Protein AF-A0A4U7F003-F1 (afdb_monomer_lite)

Structure (mmCIF, N/CA/C/O backbone):
data_AF-A0A4U7F003-F1
#
_entry.id   AF-A0A4U7F003-F1
#
loop_
_atom_site.group_PDB
_atom_site.id
_atom_site.type_symbol
_atom_site.label_atom_id
_atom_site.label_alt_id
_atom_site.label_comp_id
_atom_site.label_asym_id
_atom_site.label_entity_id
_atom_site.label_seq_id
_atom_site.pdbx_PDB_ins_code
_atom_site.Cartn_x
_atom_site.Cartn_y
_atom_site.Cartn_z
_atom_site.occupancy
_atom_site.B_iso_or_equiv
_atom_site.auth_seq_id
_atom_site.auth_comp_id
_atom_site.auth_asym_id
_atom_site.auth_atom_id
_atom_site.pdbx_PDB_model_num
ATOM 1 N N . LEU A 1 1 ? 6.117 -8.990 -16.547 1.00 94.31 1 LEU A N 1
ATOM 2 C CA . LEU A 1 1 ? 6.460 -9.681 -15.280 1.00 94.31 1 LEU A CA 1
ATOM 3 C C . LEU A 1 1 ? 7.971 -9.951 -15.209 1.00 94.31 1 LEU A C 1
ATOM 5 O O . LEU A 1 1 ? 8.397 -11.082 -15.369 1.00 94.31 1 LEU A O 1
ATOM 9 N N . LEU A 1 2 ? 8.805 -8.915 -15.044 1.00 97.38 2 LEU A N 1
ATOM 10 C CA . LEU A 1 2 ? 10.274 -9.047 -15.171 1.00 97.38 2 LEU A CA 1
ATOM 11 C C . LEU A 1 2 ? 11.025 -9.040 -13.831 1.00 97.38 2 LEU A C 1
ATOM 13 O O . LEU A 1 2 ? 12.212 -9.357 -13.793 1.00 97.38 2 LEU A O 1
ATOM 17 N N . SER A 1 3 ? 10.361 -8.664 -12.736 1.00 97.38 3 SER A N 1
ATOM 18 C CA . SER A 1 3 ? 11.005 -8.453 -11.436 1.00 97.38 3 SER A CA 1
ATOM 19 C C . SER A 1 3 ? 11.771 -9.670 -10.900 1.00 97.38 3 SER A C 1
ATOM 21 O O . SER A 1 3 ? 12.888 -9.448 -10.429 1.00 97.38 3 SER A O 1
ATOM 23 N N . PRO A 1 4 ? 11.300 -10.933 -11.019 1.00 97.06 4 PRO A N 1
ATOM 24 C CA . PRO A 1 4 ? 12.065 -12.076 -10.517 1.00 97.06 4 PRO A CA 1
ATOM 25 C C . PRO A 1 4 ? 13.368 -12.267 -11.298 1.00 97.06 4 PRO A C 1
ATOM 27 O O . PRO A 1 4 ? 14.438 -12.364 -10.703 1.00 97.06 4 PRO A O 1
ATOM 30 N N . ALA A 1 5 ? 13.300 -12.223 -12.635 1.00 97.75 5 ALA A N 1
ATOM 31 C CA . ALA A 1 5 ? 14.469 -12.363 -13.503 1.00 97.75 5 ALA A CA 1
ATOM 32 C C . ALA A 1 5 ? 15.506 -11.258 -13.245 1.00 97.75 5 ALA A C 1
ATOM 34 O O . ALA A 1 5 ? 16.699 -11.538 -13.132 1.00 97.75 5 ALA A O 1
ATOM 35 N N . ILE A 1 6 ? 15.048 -10.013 -13.076 1.00 97.75 6 ILE A N 1
ATOM 36 C CA . ILE A 1 6 ? 15.919 -8.876 -12.762 1.00 97.75 6 ILE A CA 1
ATOM 37 C C . ILE A 1 6 ? 16.555 -9.017 -11.370 1.00 97.75 6 ILE A C 1
ATOM 39 O O . ILE A 1 6 ? 17.731 -8.700 -11.186 1.00 97.75 6 ILE A O 1
ATOM 43 N N . ASN A 1 7 ? 15.798 -9.458 -10.364 1.00 97.25 7 ASN A N 1
ATOM 44 C CA . ASN A 1 7 ? 16.291 -9.533 -8.986 1.00 97.25 7 ASN A CA 1
ATOM 45 C C . ASN A 1 7 ? 17.220 -10.735 -8.749 1.00 97.25 7 ASN A C 1
ATOM 47 O O . ASN A 1 7 ? 18.137 -10.627 -7.936 1.00 97.25 7 ASN A O 1
ATOM 51 N N . LEU A 1 8 ? 17.037 -11.826 -9.500 1.00 96.62 8 LEU A N 1
ATOM 52 C CA . LEU A 1 8 ? 17.935 -12.987 -9.528 1.00 96.62 8 LEU A CA 1
ATOM 53 C C . LEU A 1 8 ? 19.210 -12.761 -10.357 1.00 96.62 8 LEU A C 1
ATOM 55 O O . LEU A 1 8 ? 20.142 -13.556 -10.266 1.00 96.62 8 LEU A O 1
ATOM 59 N N . GLY A 1 9 ? 19.259 -11.700 -11.168 1.00 96.44 9 GLY A N 1
ATOM 60 C CA . GLY A 1 9 ? 20.368 -11.441 -12.091 1.00 96.44 9 GLY A CA 1
ATOM 61 C C . GLY A 1 9 ? 20.324 -12.275 -13.376 1.00 96.44 9 GLY A C 1
ATOM 62 O O . GLY A 1 9 ? 21.332 -12.367 -14.068 1.00 96.44 9 GLY A O 1
ATOM 63 N N . LEU A 1 10 ? 19.172 -12.869 -13.702 1.00 97.94 10 LEU A N 1
ATOM 64 C CA . LEU A 1 10 ? 18.929 -13.542 -14.985 1.00 97.94 10 LEU A CA 1
ATOM 65 C C . LEU A 1 10 ? 18.697 -12.541 -16.128 1.00 97.94 10 LEU A C 1
ATOM 67 O O . LEU A 1 10 ? 18.854 -12.899 -17.289 1.00 97.94 10 LEU A O 1
ATOM 71 N N . LEU A 1 11 ? 18.312 -11.307 -15.792 1.00 97.88 11 LEU A N 1
ATOM 72 C CA . LEU A 1 11 ? 18.128 -10.198 -16.724 1.00 97.88 11 LEU A CA 1
ATOM 73 C C . LEU A 1 11 ? 18.799 -8.939 -16.160 1.00 97.88 11 LEU A C 1
ATOM 75 O O . LEU A 1 11 ? 18.478 -8.523 -15.044 1.00 97.88 11 LEU A O 1
ATOM 79 N N . ASP A 1 12 ? 19.710 -8.309 -16.908 1.00 97.56 12 ASP A N 1
ATOM 80 C CA . ASP A 1 12 ? 20.268 -7.016 -16.497 1.00 97.56 12 ASP A CA 1
ATOM 81 C C . ASP A 1 12 ? 19.164 -5.942 -16.553 1.00 97.56 12 ASP A C 1
ATOM 83 O O . ASP A 1 12 ? 18.448 -5.851 -17.551 1.00 97.56 12 ASP A O 1
ATOM 87 N N . PRO A 1 13 ? 18.993 -5.095 -15.521 1.00 96.62 13 PRO A N 1
ATOM 88 C CA . PRO A 1 13 ? 17.922 -4.097 -15.490 1.00 96.62 13 PRO A CA 1
ATOM 89 C C . PRO A 1 13 ? 17.982 -3.074 -16.639 1.00 96.62 13 PRO A C 1
ATOM 91 O O . PRO A 1 13 ? 16.964 -2.461 -16.955 1.00 96.62 13 PRO A O 1
ATOM 94 N N . ARG A 1 14 ? 19.137 -2.873 -17.287 1.00 97.19 14 ARG A N 1
ATOM 95 C CA . ARG A 1 14 ? 19.282 -1.963 -18.435 1.00 97.19 14 ARG A CA 1
ATOM 96 C C . ARG A 1 14 ? 18.813 -2.581 -19.745 1.00 97.19 14 ARG A C 1
ATOM 98 O O . ARG A 1 14 ? 18.491 -1.832 -20.661 1.00 97.19 14 ARG A O 1
ATOM 105 N N . GLU A 1 15 ? 18.773 -3.905 -19.859 1.00 97.88 15 GLU A N 1
ATOM 106 C CA . GLU A 1 15 ? 18.295 -4.585 -21.066 1.00 97.88 15 GLU A CA 1
ATOM 107 C C . GLU A 1 15 ? 16.831 -4.250 -21.395 1.00 97.88 15 GLU A C 1
ATOM 109 O O . GLU A 1 15 ? 16.588 -3.740 -22.491 1.00 97.88 15 GLU A O 1
ATOM 114 N N . PRO A 1 16 ? 15.852 -4.421 -20.482 1.00 97.19 16 PRO A N 1
ATOM 115 C CA . PRO A 1 16 ? 14.470 -4.068 -20.783 1.00 97.19 16 PRO A CA 1
ATOM 116 C C . PRO A 1 16 ? 14.271 -2.554 -20.937 1.00 97.19 16 PRO A C 1
ATOM 118 O O . PRO A 1 16 ? 13.394 -2.134 -21.682 1.00 97.19 16 PRO A O 1
ATOM 121 N N . VAL A 1 17 ? 15.097 -1.724 -20.287 1.00 97.88 17 VAL A N 1
ATOM 122 C CA . VAL A 1 17 ? 15.083 -0.266 -20.492 1.00 97.88 17 VAL A CA 1
ATOM 123 C C . VAL A 1 17 ? 15.468 0.079 -21.929 1.00 97.88 17 VAL A C 1
ATOM 125 O O . VAL A 1 17 ? 14.706 0.756 -22.609 1.00 97.88 17 VAL A O 1
ATOM 128 N N . ARG A 1 18 ? 16.591 -0.454 -22.426 1.00 98.19 18 ARG A N 1
ATOM 129 C CA . ARG A 1 18 ? 17.031 -0.249 -23.816 1.00 98.19 18 ARG A CA 1
ATOM 130 C C . ARG A 1 18 ? 16.021 -0.789 -24.823 1.00 98.19 18 ARG A C 1
ATOM 132 O O . ARG A 1 18 ? 15.816 -0.173 -25.861 1.00 98.19 18 ARG A O 1
ATOM 139 N N . ALA A 1 19 ? 15.383 -1.920 -24.520 1.00 96.81 19 ALA A N 1
ATOM 140 C CA . ALA A 1 19 ? 14.331 -2.475 -25.366 1.00 96.81 19 ALA A CA 1
ATOM 141 C C . ALA A 1 19 ? 13.116 -1.535 -25.459 1.00 96.81 19 ALA A C 1
ATOM 143 O O . ALA A 1 19 ? 12.573 -1.338 -26.543 1.00 96.81 19 ALA A O 1
ATOM 144 N N . VAL A 1 20 ? 12.714 -0.917 -24.343 1.00 96.38 20 VAL A N 1
ATOM 145 C CA . VAL A 1 20 ? 11.627 0.073 -24.318 1.00 96.38 20 VAL A CA 1
ATOM 146 C C . VAL A 1 20 ? 12.019 1.369 -25.028 1.00 96.38 20 VAL A C 1
ATOM 148 O O . VAL A 1 20 ? 11.203 1.906 -25.771 1.00 96.38 20 VAL A O 1
ATOM 151 N N . GLU A 1 21 ? 13.250 1.850 -24.854 1.00 96.50 21 GLU A N 1
ATOM 152 C CA . GLU A 1 21 ? 13.769 3.024 -25.571 1.00 96.50 21 GLU A CA 1
ATOM 153 C C . GLU A 1 21 ? 13.790 2.786 -27.086 1.00 96.50 21 GLU A C 1
ATOM 155 O O . GLU A 1 21 ? 13.224 3.580 -27.830 1.00 96.50 21 GLU A O 1
ATOM 160 N N . ALA A 1 22 ? 14.324 1.649 -27.542 1.00 96.56 22 ALA A N 1
ATOM 161 C CA . ALA A 1 22 ? 14.327 1.278 -28.957 1.00 96.56 22 ALA A CA 1
ATOM 162 C C . ALA A 1 22 ? 12.903 1.123 -29.520 1.00 96.56 22 ALA A C 1
ATOM 164 O O . ALA A 1 22 ? 12.618 1.544 -30.641 1.00 96.56 22 ALA A O 1
ATOM 165 N N . ALA A 1 23 ? 11.977 0.558 -28.736 1.00 94.75 23 ALA A N 1
ATOM 166 C CA . ALA A 1 23 ? 10.573 0.490 -29.119 1.00 94.75 23 ALA A CA 1
ATOM 167 C C . ALA A 1 23 ? 9.944 1.890 -29.208 1.00 94.75 23 ALA A C 1
ATOM 169 O O . ALA A 1 23 ? 9.174 2.154 -30.121 1.00 94.75 23 ALA A O 1
ATOM 170 N N . TYR A 1 24 ? 10.272 2.814 -28.310 1.00 94.94 24 TYR A N 1
ATOM 171 C CA . TYR A 1 24 ? 9.798 4.192 -28.413 1.00 94.94 24 TYR A CA 1
ATOM 172 C C . TYR A 1 24 ? 10.389 4.923 -29.631 1.00 94.94 24 TYR A C 1
ATOM 174 O O . TYR A 1 24 ? 9.663 5.620 -30.330 1.00 94.94 24 TYR A O 1
ATOM 182 N N . GLU A 1 25 ? 11.670 4.727 -29.943 1.00 94.62 25 GLU A N 1
ATOM 183 C CA . GLU A 1 25 ? 12.300 5.313 -31.134 1.00 94.62 25 GLU A CA 1
ATOM 184 C C . GLU A 1 25 ? 11.668 4.809 -32.438 1.00 94.62 25 GLU A C 1
ATOM 186 O O . GLU A 1 25 ? 11.464 5.587 -33.368 1.00 94.62 25 GLU A O 1
ATOM 191 N N . ALA A 1 26 ? 11.329 3.518 -32.506 1.00 94.00 26 ALA A N 1
ATOM 192 C CA . ALA A 1 26 ? 10.773 2.910 -33.712 1.00 94.00 26 ALA A CA 1
ATOM 193 C C . ALA A 1 26 ? 9.286 3.234 -33.941 1.00 94.00 26 ALA A C 1
ATOM 195 O O . ALA A 1 26 ? 8.840 3.329 -35.082 1.00 94.00 26 ALA A O 1
ATOM 196 N N . ARG A 1 27 ? 8.500 3.348 -32.866 1.00 93.19 27 ARG A N 1
ATOM 197 C CA . ARG A 1 27 ? 7.022 3.322 -32.910 1.00 93.19 27 ARG A CA 1
ATOM 198 C C . ARG A 1 27 ? 6.401 4.215 -31.831 1.00 93.19 27 ARG A C 1
ATOM 200 O O . ARG A 1 27 ? 5.339 3.914 -31.285 1.00 93.19 27 ARG A O 1
ATOM 207 N N . GLY A 1 28 ? 7.099 5.295 -31.493 1.00 90.38 28 GLY A N 1
ATOM 208 C CA . GLY A 1 28 ? 6.669 6.300 -30.531 1.00 90.38 28 GLY A CA 1
ATOM 209 C C . GLY A 1 28 ? 5.397 7.024 -30.967 1.00 90.38 28 GLY A C 1
ATOM 210 O O . GLY A 1 28 ? 5.168 7.231 -32.157 1.00 90.38 28 GLY A O 1
ATOM 211 N N . ALA A 1 29 ? 4.578 7.430 -29.999 1.00 86.81 29 ALA A N 1
ATOM 212 C CA . ALA A 1 29 ? 3.427 8.299 -30.230 1.00 86.81 29 ALA A CA 1
ATOM 213 C C . ALA A 1 29 ? 3.521 9.573 -29.385 1.00 86.81 29 ALA A C 1
ATOM 215 O O . ALA A 1 29 ? 3.876 9.521 -28.200 1.00 86.81 29 ALA A O 1
ATOM 216 N N . ASP A 1 30 ? 3.158 10.704 -29.996 1.00 78.56 30 ASP A N 1
ATOM 217 C CA . ASP A 1 30 ? 3.089 11.997 -29.319 1.00 78.56 30 ASP A CA 1
ATOM 218 C C . ASP A 1 30 ? 2.058 11.978 -28.173 1.00 78.56 30 ASP A C 1
ATOM 220 O O . ASP A 1 30 ? 1.061 11.244 -28.232 1.00 78.56 30 ASP A O 1
ATOM 224 N N . PRO A 1 31 ? 2.246 12.795 -27.119 1.00 75.19 31 PRO A N 1
ATOM 225 C CA . PRO A 1 31 ? 1.277 12.909 -26.035 1.00 75.19 31 PRO A CA 1
ATOM 226 C C . PRO A 1 31 ? -0.134 13.223 -26.555 1.00 75.19 31 PRO A C 1
ATOM 228 O O . PRO A 1 31 ? -0.356 14.239 -27.208 1.00 75.19 31 PRO A O 1
ATOM 231 N N . GLY A 1 32 ? -1.095 12.348 -26.248 1.00 71.94 32 GLY A N 1
ATOM 232 C CA . GLY A 1 32 ? -2.491 12.480 -26.684 1.00 71.94 32 GLY A CA 1
ATOM 233 C C . GLY A 1 32 ? -2.796 11.943 -28.088 1.00 71.94 32 GLY A C 1
ATOM 234 O O . GLY A 1 32 ? -3.961 11.929 -28.469 1.00 71.94 32 GLY A O 1
ATOM 235 N N . ALA A 1 33 ? -1.797 11.466 -28.840 1.00 74.69 33 ALA A N 1
ATOM 236 C CA . ALA A 1 33 ? -1.999 10.863 -30.162 1.00 74.69 33 ALA A CA 1
ATOM 237 C C . ALA A 1 33 ? -2.455 9.392 -30.106 1.00 74.69 33 ALA A C 1
ATOM 239 O O . ALA A 1 33 ? -2.889 8.842 -31.114 1.00 74.69 33 ALA A O 1
ATOM 240 N N . TYR A 1 34 ? -2.361 8.757 -28.935 1.00 73.06 34 TYR A N 1
ATOM 241 C CA . TYR A 1 34 ? -2.810 7.389 -28.702 1.00 73.06 34 TYR A CA 1
ATOM 242 C C . TYR A 1 34 ? -3.860 7.360 -27.593 1.00 73.06 34 TYR A C 1
ATOM 244 O O . TYR A 1 34 ? -3.564 7.706 -26.447 1.00 73.06 34 TYR A O 1
ATOM 252 N N . ASP A 1 35 ? -5.066 6.919 -27.943 1.00 69.44 35 ASP A N 1
ATOM 253 C CA . ASP A 1 35 ? -6.112 6.568 -26.991 1.00 69.44 35 ASP A CA 1
ATOM 254 C C . ASP A 1 35 ? -6.300 5.040 -27.010 1.00 69.44 35 ASP A C 1
ATOM 256 O O . ASP A 1 35 ? -6.809 4.505 -27.996 1.00 69.44 35 ASP A O 1
ATOM 260 N N . PRO A 1 36 ? -5.912 4.317 -25.942 1.00 63.62 36 PRO A N 1
ATOM 261 C CA . PRO A 1 36 ? -6.084 2.867 -25.867 1.00 63.62 36 PRO A CA 1
ATOM 262 C C . PRO A 1 36 ? -7.559 2.416 -25.868 1.00 63.62 36 PRO A C 1
ATOM 264 O O . PRO A 1 36 ? -7.821 1.219 -26.000 1.00 63.62 36 PRO A O 1
ATOM 267 N N . ALA A 1 37 ? -8.522 3.334 -25.707 1.00 62.25 37 ALA A N 1
ATOM 268 C CA . ALA A 1 37 ? -9.951 3.056 -25.832 1.00 62.25 37 ALA A CA 1
ATOM 269 C C . ALA A 1 37 ? -10.480 3.212 -27.273 1.00 62.25 37 ALA A C 1
ATOM 271 O O . ALA A 1 37 ? -11.491 2.593 -27.616 1.00 62.25 37 ALA A O 1
ATOM 272 N N . HIS A 1 38 ? -9.803 3.974 -28.142 1.00 47.66 38 HIS A N 1
ATOM 273 C CA . HIS A 1 38 ? -10.151 4.084 -29.563 1.00 47.66 38 HIS A CA 1
ATOM 274 C C . HIS A 1 38 ? -9.702 2.825 -30.318 1.00 47.66 38 HIS A C 1
ATOM 276 O O . HIS A 1 38 ? -8.588 2.726 -30.820 1.00 47.66 38 HIS A O 1
ATOM 282 N N . GLY A 1 39 ? -10.597 1.837 -30.358 1.00 45.59 39 GLY A N 1
ATOM 283 C CA . GLY A 1 39 ? -10.384 0.514 -30.954 1.00 45.59 39 GLY A CA 1
ATOM 284 C C . GLY A 1 39 ? -11.096 -0.609 -30.193 1.00 45.59 39 GLY A C 1
ATOM 285 O O . GLY A 1 39 ? -11.249 -1.707 -30.719 1.00 45.59 39 GLY A O 1
ATOM 286 N N . ARG A 1 40 ? -11.579 -0.333 -28.972 1.00 45.75 40 ARG A N 1
ATOM 287 C CA . ARG A 1 40 ? -12.419 -1.247 -28.187 1.00 45.75 40 ARG A CA 1
ATOM 288 C C . ARG A 1 40 ? -13.892 -1.076 -28.573 1.00 45.75 40 ARG A C 1
ATOM 290 O O . ARG A 1 40 ? -14.678 -0.531 -27.801 1.00 45.75 40 ARG A O 1
ATOM 297 N N . ASP A 1 41 ? -14.275 -1.534 -29.762 1.00 35.38 41 ASP A N 1
ATOM 298 C CA . ASP A 1 41 ? -15.692 -1.793 -30.039 1.00 35.38 41 ASP A CA 1
ATOM 299 C C . ASP A 1 41 ? -16.131 -2.988 -29.174 1.00 35.38 41 ASP A C 1
ATOM 301 O O . ASP A 1 41 ? -15.815 -4.136 -29.465 1.00 35.38 41 ASP A O 1
ATOM 305 N N . GLY A 1 42 ? -16.818 -2.699 -28.065 1.00 37.69 42 GLY A N 1
ATOM 306 C CA . GLY A 1 42 ? -17.623 -3.661 -27.306 1.00 37.69 42 GLY A CA 1
ATOM 307 C C . GLY A 1 42 ? -16.875 -4.851 -26.692 1.00 37.69 42 GLY A C 1
ATOM 308 O O . GLY A 1 42 ? -17.015 -5.976 -27.155 1.00 37.69 42 GLY A O 1
ATOM 309 N N . GLY A 1 43 ? -16.172 -4.633 -25.580 1.00 34.00 43 GLY A N 1
ATOM 310 C CA . GLY A 1 43 ? -15.680 -5.720 -24.729 1.00 34.00 43 GLY A CA 1
ATOM 311 C C . GLY A 1 43 ? -14.500 -5.291 -23.870 1.00 34.00 43 GLY A C 1
ATOM 312 O O . GLY A 1 43 ? -13.495 -4.794 -24.375 1.00 34.00 43 GLY A O 1
ATOM 313 N N . THR A 1 44 ? -14.617 -5.453 -22.556 1.00 36.56 44 THR A N 1
ATOM 314 C CA . THR A 1 44 ? -13.524 -5.290 -21.596 1.00 36.56 44 THR A CA 1
ATOM 315 C C . THR A 1 44 ? -12.453 -6.344 -21.865 1.00 36.56 44 THR A C 1
ATOM 317 O O . THR A 1 44 ? -12.498 -7.439 -21.321 1.00 36.56 44 THR A O 1
ATOM 320 N N . ALA A 1 45 ? -11.482 -6.024 -22.722 1.00 37.38 45 ALA A N 1
ATOM 321 C CA . ALA A 1 45 ? -10.226 -6.760 -22.766 1.00 37.38 45 ALA A CA 1
ATOM 322 C C . ALA A 1 45 ? -9.451 -6.431 -21.480 1.00 37.38 45 ALA A C 1
ATOM 324 O O . ALA A 1 45 ? -8.738 -5.419 -21.398 1.00 37.38 45 ALA A O 1
ATOM 325 N N . GLU A 1 46 ? -9.709 -7.233 -20.451 1.00 43.34 46 GLU A N 1
ATOM 326 C CA . GLU A 1 46 ? -8.848 -7.406 -19.290 1.00 43.34 46 GLU A CA 1
ATOM 327 C C . GLU A 1 46 ? -7.530 -7.996 -19.780 1.00 43.34 46 GLU A C 1
ATOM 329 O O . GLU A 1 46 ? -7.517 -9.037 -20.424 1.00 43.34 46 GLU A O 1
ATOM 334 N N . THR A 1 47 ? -6.414 -7.327 -19.503 1.00 38.59 47 THR A N 1
ATOM 335 C CA . THR A 1 47 ? -5.109 -7.993 -19.561 1.00 38.59 47 THR A CA 1
ATOM 336 C C . THR A 1 47 ? -5.039 -8.887 -18.333 1.00 38.59 47 THR A C 1
ATOM 338 O O . THR A 1 47 ? -4.751 -8.405 -17.236 1.00 38.59 47 THR A O 1
ATOM 341 N N . SER A 1 48 ? -5.374 -10.161 -18.499 1.00 41.16 48 SER A N 1
ATOM 342 C CA . SER A 1 48 ? -5.293 -11.159 -17.441 1.00 41.16 48 SER A CA 1
ATOM 343 C C . SER A 1 48 ? -3.871 -11.722 -17.370 1.00 41.16 48 SER A C 1
ATOM 345 O O . SER A 1 48 ? -3.114 -11.702 -18.344 1.00 41.16 48 SER A O 1
ATOM 347 N N . LEU A 1 49 ? -3.472 -12.255 -16.213 1.00 39.03 49 LEU A N 1
ATOM 348 C CA . LEU A 1 49 ? -2.184 -12.950 -16.080 1.00 39.03 49 LEU A CA 1
ATOM 349 C C . LEU A 1 49 ? -2.076 -14.168 -17.020 1.00 39.03 49 LEU A C 1
ATOM 351 O O . LEU A 1 49 ? -0.966 -14.530 -17.414 1.00 39.03 49 LEU A O 1
ATOM 355 N N . GLY A 1 50 ? -3.213 -14.744 -17.430 1.00 38.06 50 GLY A N 1
ATOM 356 C CA . GLY A 1 50 ? -3.295 -15.850 -18.386 1.00 38.06 50 GLY A CA 1
ATOM 357 C C . GLY A 1 50 ? -2.859 -15.484 -19.808 1.00 38.06 50 GLY A C 1
ATOM 358 O O . GLY A 1 50 ? -2.345 -16.343 -20.520 1.00 38.06 50 GLY A O 1
ATOM 359 N N . ASP A 1 51 ? -2.945 -14.209 -20.198 1.00 40.88 51 ASP A N 1
ATOM 360 C CA . ASP A 1 51 ? -2.589 -13.756 -21.553 1.00 40.88 51 ASP A CA 1
ATOM 361 C C . ASP A 1 51 ? -1.074 -13.793 -21.826 1.00 40.88 51 ASP A C 1
ATOM 363 O O . ASP A 1 51 ? -0.629 -13.706 -22.969 1.00 40.88 51 ASP A O 1
ATOM 367 N N . PHE A 1 52 ? -0.260 -13.962 -20.779 1.00 40.50 52 PHE A N 1
ATOM 368 C CA . PHE A 1 52 ? 1.191 -14.127 -20.884 1.00 40.50 52 PHE A CA 1
ATOM 369 C C . PHE A 1 52 ? 1.636 -15.603 -20.901 1.00 40.50 52 PHE A C 1
ATOM 371 O O . PHE A 1 52 ? 2.825 -15.878 -21.070 1.00 40.50 52 PHE A O 1
ATOM 378 N N . GLY A 1 53 ? 0.706 -16.552 -20.732 1.00 34.84 53 GLY A N 1
ATOM 379 C CA . GLY A 1 53 ? 0.961 -17.989 -20.601 1.00 34.84 53 GLY A CA 1
ATOM 380 C C . GLY A 1 53 ? 0.669 -18.796 -21.868 1.00 34.84 53 GLY A C 1
ATOM 381 O O . GLY A 1 53 ? -0.111 -19.741 -21.828 1.00 34.84 53 GLY A O 1
ATOM 382 N N . GLY A 1 54 ? 1.287 -18.458 -23.002 1.00 31.80 54 GLY A N 1
ATOM 383 C CA . GLY A 1 54 ? 1.195 -19.261 -24.229 1.00 31.80 54 GLY A CA 1
ATOM 384 C C . GLY A 1 54 ? 2.044 -20.538 -24.168 1.00 31.80 54 GLY A C 1
ATOM 385 O O . GLY A 1 54 ? 3.128 -20.582 -24.746 1.00 31.80 54 GLY A O 1
ATOM 386 N N . GLY A 1 55 ? 1.579 -21.573 -23.465 1.00 30.83 55 GLY A N 1
ATOM 387 C CA . GLY A 1 55 ? 2.070 -22.952 -23.618 1.00 30.83 55 GLY A CA 1
ATOM 388 C C . GLY A 1 55 ? 1.369 -23.656 -24.792 1.00 30.83 55 GLY A C 1
ATOM 389 O O . GLY A 1 55 ? 0.224 -23.315 -25.091 1.00 30.83 55 GLY A O 1
ATOM 390 N N . PRO A 1 56 ? 2.014 -24.607 -25.495 1.00 38.72 56 PRO A N 1
ATOM 391 C CA . PRO A 1 56 ? 1.464 -25.162 -26.725 1.00 38.72 56 PRO A CA 1
ATOM 392 C C . PRO A 1 56 ? 0.247 -26.037 -26.409 1.00 38.72 56 PRO A C 1
ATOM 394 O O . PRO A 1 56 ? 0.358 -27.037 -25.703 1.00 38.72 56 PRO A O 1
ATOM 397 N N . GLY A 1 57 ? -0.913 -25.649 -26.937 1.00 32.59 57 GLY A N 1
ATOM 398 C CA . GLY A 1 57 ? -2.121 -26.460 -26.882 1.00 32.59 57 GLY A CA 1
ATOM 399 C C . GLY A 1 57 ? -1.934 -27.757 -27.665 1.00 32.59 57 GLY A C 1
ATOM 400 O O . GLY A 1 57 ? -1.664 -27.735 -28.866 1.00 32.59 57 GLY A O 1
ATOM 401 N N . GLU A 1 58 ? -2.091 -28.886 -26.978 1.00 34.19 58 GLU A N 1
ATOM 402 C CA . GLU A 1 58 ? -2.368 -30.171 -27.606 1.00 34.19 58 GLU A CA 1
ATOM 403 C C . GLU A 1 58 ? -3.748 -30.095 -28.264 1.00 34.19 58 GLU A C 1
ATOM 405 O O . GLU A 1 58 ? -4.766 -30.040 -27.582 1.00 34.19 58 GLU A O 1
ATOM 410 N N . ASN A 1 59 ? -3.774 -30.103 -29.594 1.00 31.58 59 ASN A N 1
ATOM 411 C CA . ASN A 1 59 ? -4.922 -30.570 -30.356 1.00 31.58 59 ASN A CA 1
ATOM 412 C C . ASN A 1 59 ? -4.414 -31.637 -31.325 1.00 31.58 59 ASN A C 1
ATOM 414 O O . ASN A 1 59 ? -3.805 -31.345 -32.354 1.00 31.58 59 ASN A O 1
ATOM 418 N N . ASP A 1 60 ? -4.634 -32.878 -30.911 1.00 32.53 60 ASP A N 1
ATOM 419 C CA . ASP A 1 60 ? -4.597 -34.081 -31.726 1.00 32.53 60 ASP A CA 1
ATOM 420 C C . ASP A 1 60 ? -5.772 -34.034 -32.715 1.00 32.53 60 ASP A C 1
ATOM 422 O O . ASP A 1 60 ? -6.928 -34.097 -32.301 1.00 32.53 60 ASP A O 1
ATOM 426 N N . ASP A 1 61 ? -5.488 -33.889 -34.010 1.00 29.48 61 ASP A N 1
ATOM 427 C CA . ASP A 1 61 ? -6.304 -34.538 -35.038 1.00 29.48 61 ASP A CA 1
ATOM 428 C C . ASP A 1 61 ? -5.469 -34.807 -36.296 1.00 29.48 61 ASP A C 1
ATOM 430 O O . ASP A 1 61 ? -4.757 -33.947 -36.828 1.00 29.48 61 ASP A O 1
ATOM 434 N N . GLY A 1 62 ? -5.529 -36.053 -36.750 1.00 33.34 62 GLY A N 1
ATOM 435 C CA . GLY A 1 62 ? -4.727 -36.577 -37.837 1.00 33.34 62 GLY A CA 1
ATOM 436 C C . GLY A 1 62 ? -5.266 -36.189 -39.209 1.00 33.34 62 GLY A C 1
ATOM 437 O O . GLY A 1 62 ? -6.425 -36.420 -39.536 1.00 33.34 62 GLY A O 1
ATOM 438 N N . SER A 1 63 ? -4.380 -35.736 -40.094 1.00 29.59 63 SER A N 1
ATOM 439 C CA . SER A 1 63 ? -4.459 -36.123 -41.505 1.00 29.59 63 SER A CA 1
ATOM 440 C C . SER A 1 63 ? -3.091 -36.026 -42.177 1.00 29.59 63 SER A C 1
ATOM 442 O O . SER A 1 63 ? -2.375 -35.031 -42.084 1.00 29.59 63 SER A O 1
ATOM 444 N N . GLU A 1 64 ? -2.710 -37.112 -42.844 1.00 34.03 64 GLU A N 1
ATOM 445 C CA . GLU A 1 64 ? -1.485 -37.221 -43.621 1.00 34.03 64 GLU A CA 1
ATOM 446 C C . GLU A 1 64 ? -1.526 -36.296 -44.845 1.00 34.03 64 GLU A C 1
ATOM 448 O O . GLU A 1 64 ? -2.418 -36.403 -45.687 1.00 34.03 64 GLU A O 1
ATOM 453 N N . ARG A 1 65 ? -0.484 -35.481 -45.031 1.00 28.48 65 ARG A N 1
ATOM 454 C CA . ARG A 1 65 ? -0.044 -35.052 -46.365 1.00 28.48 65 ARG A CA 1
ATOM 455 C C . ARG A 1 65 ? 1.471 -34.889 -46.396 1.00 28.48 65 ARG A C 1
ATOM 457 O O . ARG A 1 65 ? 2.035 -33.957 -45.836 1.00 28.48 65 ARG A O 1
ATOM 464 N N . ARG A 1 66 ? 2.123 -35.829 -47.083 1.00 33.53 66 ARG A N 1
ATOM 465 C CA . ARG A 1 66 ? 3.519 -35.728 -47.516 1.00 33.53 66 ARG A CA 1
ATOM 466 C C . ARG A 1 66 ? 3.619 -34.676 -48.621 1.00 33.53 66 ARG A C 1
ATOM 468 O O . ARG A 1 66 ? 2.958 -34.812 -49.648 1.00 33.53 66 ARG A O 1
ATOM 475 N N . GLY A 1 67 ? 4.475 -33.683 -48.420 1.00 28.91 67 GLY A N 1
ATOM 476 C CA . GLY A 1 67 ? 4.905 -32.721 -49.429 1.00 28.91 67 GLY A CA 1
ATOM 477 C C . GLY A 1 67 ? 6.338 -32.306 -49.124 1.00 28.91 67 GLY A C 1
ATOM 478 O O . GLY A 1 67 ? 6.580 -31.604 -48.151 1.00 28.91 67 GLY A O 1
ATOM 479 N N . ASP A 1 68 ? 7.269 -32.829 -49.915 1.00 34.75 68 ASP A N 1
ATOM 480 C CA . ASP A 1 68 ? 8.677 -32.439 -49.965 1.00 34.75 68 ASP A CA 1
ATOM 481 C C . ASP A 1 68 ? 8.779 -31.034 -50.577 1.00 34.75 68 ASP A C 1
ATOM 483 O O . ASP A 1 68 ? 8.259 -30.788 -51.667 1.00 34.75 68 ASP A O 1
ATOM 487 N N . GLY A 1 69 ? 9.392 -30.113 -49.841 1.00 31.14 69 GLY A N 1
ATOM 488 C CA . GLY A 1 69 ? 9.513 -28.709 -50.200 1.00 31.14 69 GLY A CA 1
ATOM 489 C C . GLY A 1 69 ? 10.480 -28.019 -49.251 1.00 31.14 69 GLY A C 1
ATOM 490 O O . GLY A 1 69 ? 10.119 -27.617 -48.151 1.00 31.14 69 GLY A O 1
ATOM 491 N N . SER A 1 70 ? 11.736 -27.935 -49.676 1.00 41.19 70 SER A N 1
ATOM 492 C CA . SER A 1 70 ? 12.776 -27.100 -49.081 1.00 41.19 70 SER A CA 1
ATOM 493 C C . SER A 1 70 ? 12.347 -25.626 -49.112 1.00 41.19 70 SER A C 1
ATOM 495 O O . SER A 1 70 ? 12.625 -24.925 -50.082 1.00 41.19 70 SER A O 1
ATOM 497 N N . GLU A 1 71 ? 11.713 -25.151 -48.044 1.00 31.56 71 GLU A N 1
ATOM 498 C CA . GLU A 1 71 ? 11.537 -23.725 -47.770 1.00 31.56 71 GLU A CA 1
ATOM 499 C C . GLU A 1 71 ? 12.365 -23.363 -46.537 1.00 31.56 71 GLU A C 1
ATOM 501 O O . GLU A 1 71 ? 12.052 -23.706 -45.395 1.00 31.56 71 GLU A O 1
ATOM 506 N N . THR A 1 72 ? 13.480 -22.682 -46.786 1.00 33.84 72 THR A N 1
ATOM 507 C CA . THR A 1 72 ? 14.127 -21.826 -45.799 1.00 33.84 72 THR A CA 1
ATOM 508 C C . THR A 1 72 ? 13.071 -20.877 -45.244 1.00 33.84 72 THR A C 1
ATOM 510 O O . THR A 1 72 ? 12.572 -20.020 -45.967 1.00 33.84 72 THR A O 1
ATOM 513 N N . ARG A 1 73 ? 12.711 -21.051 -43.968 1.00 35.44 73 ARG A N 1
ATOM 514 C CA . ARG A 1 73 ? 11.951 -20.056 -43.211 1.00 35.44 73 ARG A CA 1
ATOM 515 C C . ARG A 1 73 ? 12.826 -18.815 -43.084 1.00 35.44 73 ARG A C 1
ATOM 517 O O . ARG A 1 73 ? 13.676 -18.749 -42.198 1.00 35.44 73 ARG A O 1
ATOM 524 N N . ASP A 1 74 ? 12.638 -17.869 -43.993 1.00 31.47 74 ASP A N 1
ATOM 525 C CA . ASP A 1 74 ? 13.003 -16.481 -43.754 1.00 31.47 74 ASP A CA 1
ATOM 526 C C . ASP A 1 74 ? 12.225 -16.039 -42.511 1.00 31.47 74 ASP A C 1
ATOM 528 O O . ASP A 1 74 ? 11.002 -15.930 -42.525 1.00 31.47 74 ASP A O 1
ATOM 532 N N . ALA A 1 75 ? 12.934 -15.908 -41.393 1.00 41.69 75 ALA A N 1
ATOM 533 C CA . ALA A 1 75 ? 12.364 -15.461 -40.136 1.00 41.69 75 ALA A CA 1
ATOM 534 C C . ALA A 1 75 ? 11.990 -13.975 -40.255 1.00 41.69 75 ALA A C 1
ATOM 536 O O . ALA A 1 75 ? 12.854 -13.105 -40.180 1.00 41.69 75 ALA A O 1
ATOM 537 N N . ASP A 1 76 ? 10.704 -13.728 -40.499 1.00 41.75 76 ASP A N 1
ATOM 538 C CA . ASP A 1 76 ? 9.891 -12.590 -40.059 1.00 41.75 76 ASP A CA 1
ATOM 539 C C . ASP A 1 76 ? 10.631 -11.263 -39.818 1.00 41.75 76 ASP A C 1
ATOM 541 O O . ASP A 1 76 ? 10.845 -10.832 -38.684 1.00 41.75 76 ASP A O 1
ATOM 545 N N . ALA A 1 77 ? 10.944 -10.560 -40.907 1.00 40.97 77 ALA A N 1
ATOM 546 C CA . ALA A 1 77 ? 11.394 -9.167 -40.874 1.00 40.97 77 ALA A CA 1
ATOM 547 C C . ALA A 1 77 ? 10.237 -8.137 -40.884 1.00 40.97 77 ALA A C 1
ATOM 549 O O . ALA A 1 77 ? 10.508 -6.948 -41.013 1.00 40.97 77 ALA A O 1
ATOM 550 N N . ASP A 1 78 ? 8.971 -8.560 -40.738 1.00 41.91 78 ASP A N 1
ATOM 551 C CA . ASP A 1 78 ? 7.793 -7.672 -40.868 1.00 41.91 78 ASP A CA 1
ATOM 552 C C . ASP A 1 78 ? 6.844 -7.667 -39.646 1.00 41.91 78 ASP A C 1
ATOM 554 O O . ASP A 1 78 ? 5.776 -7.066 -39.664 1.00 41.91 78 ASP A O 1
ATOM 558 N N . SER A 1 79 ? 7.229 -8.290 -38.523 1.00 53.91 79 SER A N 1
ATOM 559 C CA . SER A 1 79 ? 6.365 -8.368 -37.325 1.00 53.91 79 SER A CA 1
ATOM 560 C C . SER A 1 79 ? 6.245 -7.057 -36.535 1.00 53.91 79 SER A C 1
ATOM 562 O O . SER A 1 79 ? 5.396 -6.940 -35.653 1.00 53.91 79 SER A O 1
ATOM 564 N N . SER A 1 80 ? 7.074 -6.048 -36.826 1.00 53.47 80 SER A N 1
ATOM 565 C CA . SER A 1 80 ? 7.011 -4.757 -36.130 1.00 53.47 80 SER A CA 1
ATOM 566 C C . SER A 1 80 ? 5.858 -3.868 -36.595 1.00 53.47 80 SER A C 1
ATOM 568 O O . SER A 1 80 ? 5.492 -2.949 -35.861 1.00 53.47 80 SER A O 1
ATOM 570 N N . ALA A 1 81 ? 5.314 -4.111 -37.794 1.00 56.62 81 ALA A N 1
ATOM 571 C CA . ALA A 1 81 ? 4.258 -3.292 -38.389 1.00 56.62 81 ALA A CA 1
ATOM 572 C C . ALA A 1 81 ? 2.916 -3.406 -37.639 1.00 56.62 81 ALA A C 1
ATOM 574 O O . ALA A 1 81 ? 2.159 -2.438 -37.604 1.00 56.62 81 ALA A O 1
ATOM 575 N N . ASP A 1 82 ? 2.674 -4.537 -36.968 1.00 75.31 82 ASP A N 1
ATOM 576 C CA . ASP A 1 82 ? 1.417 -4.832 -36.266 1.00 75.31 82 ASP A CA 1
ATOM 577 C C . ASP A 1 82 ? 1.461 -4.558 -34.751 1.00 75.31 82 ASP A C 1
ATOM 579 O O . ASP A 1 82 ? 0.464 -4.737 -34.046 1.00 75.31 82 ASP A O 1
ATOM 583 N N . LEU A 1 83 ? 2.599 -4.115 -34.203 1.00 84.69 83 LEU A N 1
ATOM 584 C CA . LEU A 1 83 ? 2.701 -3.853 -32.767 1.00 84.69 83 LEU A CA 1
ATOM 585 C C . LEU A 1 83 ? 2.129 -2.458 -32.413 1.00 84.69 83 LEU A C 1
ATOM 587 O O . LEU A 1 83 ? 2.489 -1.464 -33.047 1.00 84.69 83 LEU A O 1
ATOM 591 N N . PRO A 1 84 ? 1.353 -2.315 -31.316 1.00 86.19 84 PRO A N 1
ATOM 592 C CA . PRO A 1 84 ? 0.658 -1.069 -30.960 1.00 86.19 84 PRO A CA 1
ATOM 593 C C . PRO A 1 84 ? 1.632 0.022 -30.507 1.00 86.19 84 PRO A C 1
ATOM 595 O O . PRO A 1 84 ? 2.528 -0.308 -29.731 1.00 86.19 84 PRO A O 1
ATOM 598 N N . PRO A 1 85 ? 1.473 1.296 -30.901 1.00 91.12 85 PRO A N 1
ATOM 599 C CA . PRO A 1 85 ? 2.460 2.351 -30.651 1.00 91.12 85 PRO A CA 1
ATOM 600 C C . PRO A 1 85 ? 2.884 2.446 -29.178 1.00 91.12 85 PRO A C 1
ATOM 602 O O . PRO A 1 85 ? 2.163 2.021 -28.275 1.00 91.12 85 PRO A O 1
ATOM 605 N N . VAL A 1 86 ? 4.060 3.022 -28.925 1.00 93.00 86 VAL A N 1
ATOM 606 C CA . VAL A 1 86 ? 4.597 3.248 -27.576 1.00 93.00 86 VAL A CA 1
ATOM 607 C C . VAL A 1 86 ? 4.463 4.730 -27.231 1.00 93.00 86 VAL A C 1
ATOM 609 O O . VAL A 1 86 ? 5.296 5.535 -27.641 1.00 93.00 86 VAL A O 1
ATOM 612 N N . PRO A 1 87 ? 3.443 5.144 -26.467 1.00 93.00 87 PRO A N 1
ATOM 613 C CA . PRO A 1 87 ? 3.356 6.518 -25.996 1.00 93.00 87 PRO A CA 1
ATOM 614 C C . PRO A 1 87 ? 4.520 6.862 -25.068 1.00 93.00 87 PRO A C 1
ATOM 616 O O . PRO A 1 87 ? 4.954 6.027 -24.264 1.00 93.00 87 PRO A O 1
ATOM 619 N N . LEU A 1 88 ? 4.967 8.119 -25.096 1.00 93.38 88 LEU A N 1
ATOM 620 C CA . LEU A 1 88 ? 6.059 8.583 -24.233 1.00 93.38 88 LEU A CA 1
ATOM 621 C C . LEU A 1 88 ? 5.785 8.319 -22.744 1.00 93.38 88 LEU A C 1
ATOM 623 O O . LEU A 1 88 ? 6.682 7.903 -22.018 1.00 93.38 88 LEU A O 1
ATOM 627 N N . ASN A 1 89 ? 4.545 8.509 -22.282 1.00 92.00 89 ASN A N 1
ATOM 628 C CA . ASN A 1 89 ? 4.184 8.270 -20.882 1.00 92.00 89 ASN A CA 1
ATOM 629 C C . ASN A 1 89 ? 4.283 6.788 -20.480 1.00 92.00 89 ASN A C 1
ATOM 631 O O . ASN A 1 89 ? 4.520 6.498 -19.310 1.00 92.00 89 ASN A O 1
ATOM 635 N N . ALA A 1 90 ? 4.108 5.858 -21.425 1.00 93.25 90 ALA A N 1
ATOM 636 C CA . ALA A 1 90 ? 4.278 4.431 -21.175 1.00 93.25 90 ALA A CA 1
ATOM 637 C C . ALA A 1 90 ? 5.768 4.067 -21.100 1.00 93.25 90 ALA A C 1
ATOM 639 O O . ALA A 1 90 ? 6.188 3.406 -20.148 1.00 93.25 90 ALA A O 1
ATOM 640 N N . ALA A 1 91 ? 6.570 4.553 -22.057 1.00 95.69 91 ALA A N 1
ATOM 641 C CA . ALA A 1 91 ? 8.015 4.337 -22.072 1.00 95.69 91 ALA A CA 1
ATOM 642 C C . ALA A 1 91 ? 8.689 4.935 -20.829 1.00 95.69 91 ALA A C 1
ATOM 644 O O . ALA A 1 91 ? 9.333 4.217 -20.065 1.00 95.69 91 ALA A O 1
ATOM 645 N N . GLU A 1 92 ? 8.475 6.228 -20.571 1.00 96.69 92 GLU A N 1
ATOM 646 C CA . GLU A 1 92 ? 9.007 6.915 -19.391 1.00 96.69 92 GLU A CA 1
ATOM 647 C C . GLU A 1 92 ? 8.521 6.252 -18.102 1.00 96.69 92 GLU A C 1
ATOM 649 O O . GLU A 1 92 ? 9.323 6.009 -17.200 1.00 96.69 92 GLU A O 1
ATOM 654 N N . GLY A 1 93 ? 7.234 5.896 -18.032 1.00 96.69 93 GLY A N 1
ATOM 655 C CA . GLY A 1 93 ? 6.647 5.247 -16.867 1.00 96.69 93 GLY A CA 1
ATOM 656 C C . GLY A 1 93 ? 7.357 3.942 -16.515 1.00 96.69 93 GLY A C 1
ATOM 657 O O . GLY A 1 93 ? 7.689 3.735 -15.345 1.00 96.69 93 GLY A O 1
ATOM 658 N N . PHE A 1 94 ? 7.644 3.103 -17.516 1.00 97.81 94 PHE A N 1
ATOM 659 C CA . PHE A 1 94 ? 8.413 1.870 -17.346 1.00 97.81 94 PHE A CA 1
ATOM 660 C C . PHE A 1 94 ? 9.854 2.152 -16.904 1.00 97.81 94 PHE A C 1
ATOM 662 O O . PHE A 1 94 ? 10.304 1.617 -15.886 1.00 97.81 94 PHE A O 1
ATOM 669 N N . VAL A 1 95 ? 10.564 3.028 -17.626 1.00 98.06 95 VAL A N 1
ATOM 670 C CA . VAL A 1 95 ? 11.964 3.375 -17.329 1.00 98.06 95 VAL A CA 1
ATOM 671 C C . VAL A 1 95 ? 12.099 3.928 -15.910 1.00 98.06 95 VAL A C 1
ATOM 673 O O . VAL A 1 95 ? 13.008 3.532 -15.180 1.00 98.06 95 VAL A O 1
ATOM 676 N N . ARG A 1 96 ? 11.156 4.759 -15.460 1.00 98.44 96 ARG A N 1
ATOM 677 C CA . ARG A 1 96 ? 11.122 5.311 -14.100 1.00 98.44 96 ARG A CA 1
ATOM 678 C C . ARG A 1 96 ? 10.931 4.251 -13.017 1.00 98.44 96 ARG A C 1
ATOM 680 O O . ARG A 1 96 ? 11.466 4.427 -11.923 1.00 98.44 96 ARG A O 1
ATOM 687 N N . GLN A 1 97 ? 10.241 3.140 -13.286 1.00 98.12 97 GLN A N 1
ATOM 688 C CA . GLN A 1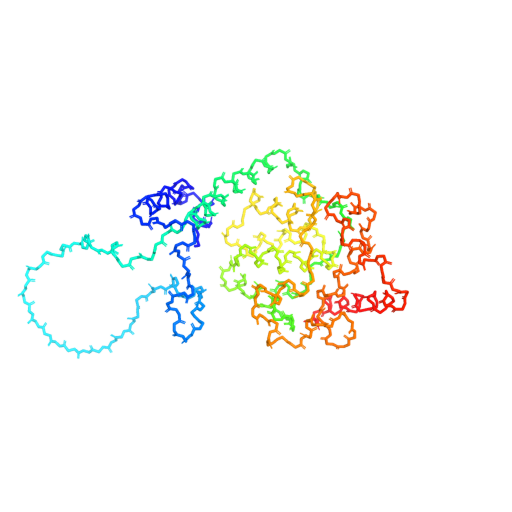 97 ? 10.159 2.052 -12.302 1.00 98.12 97 GLN A CA 1
ATOM 689 C C . GLN A 1 97 ? 11.511 1.349 -12.131 1.00 98.12 97 GLN A C 1
ATOM 691 O O . GLN A 1 97 ? 11.902 1.018 -11.011 1.00 98.12 97 GLN A O 1
ATOM 696 N N . VAL A 1 98 ? 12.244 1.151 -13.231 1.00 97.56 98 VAL A N 1
ATOM 697 C CA . VAL A 1 98 ? 13.504 0.397 -13.224 1.00 97.56 98 VAL A CA 1
ATOM 698 C C . VAL A 1 98 ? 14.693 1.271 -12.826 1.00 97.56 98 VAL A C 1
ATOM 700 O O . VAL A 1 98 ? 15.383 0.955 -11.866 1.00 97.56 98 VAL A O 1
ATOM 703 N N . LEU A 1 99 ? 14.945 2.380 -13.521 1.00 96.94 99 LEU A N 1
ATOM 704 C CA . LEU A 1 99 ? 16.093 3.249 -13.233 1.00 96.94 99 LEU A CA 1
ATOM 705 C C . LEU A 1 99 ? 15.829 4.250 -12.104 1.00 96.94 99 LEU A C 1
ATOM 707 O O . LEU A 1 99 ? 16.775 4.747 -11.500 1.00 96.94 99 LEU A O 1
ATOM 711 N N . GLY A 1 100 ? 14.560 4.553 -11.823 1.00 97.50 100 GLY A N 1
ATOM 712 C CA . GLY A 1 100 ? 14.163 5.399 -10.702 1.00 97.50 100 GLY A CA 1
ATOM 713 C C . GLY A 1 100 ? 13.941 4.569 -9.444 1.00 97.50 100 GLY A C 1
ATOM 714 O O . GLY A 1 100 ? 14.829 4.450 -8.604 1.00 97.50 100 GLY A O 1
ATOM 715 N N . TRP A 1 101 ? 12.748 3.987 -9.308 1.00 97.81 101 TRP A N 1
ATOM 716 C CA . TRP A 1 101 ? 12.304 3.364 -8.058 1.00 97.81 101 TRP A CA 1
ATOM 717 C C . TRP A 1 101 ? 13.173 2.197 -7.594 1.00 97.81 101 TRP A C 1
ATOM 719 O O . TRP A 1 101 ? 13.564 2.180 -6.429 1.00 97.81 101 TRP A O 1
ATOM 729 N N . ARG A 1 102 ? 13.513 1.239 -8.464 1.00 98.00 102 ARG A N 1
ATOM 730 C CA . ARG A 1 102 ? 14.331 0.081 -8.062 1.00 98.00 102 ARG A CA 1
ATOM 731 C C . ARG A 1 102 ? 15.717 0.501 -7.559 1.00 98.00 102 ARG A C 1
ATOM 733 O O . ARG A 1 102 ? 16.158 0.011 -6.518 1.00 98.00 102 ARG A O 1
ATOM 740 N N . GLU A 1 103 ? 16.388 1.415 -8.259 1.00 98.00 103 GLU A N 1
ATOM 741 C CA . GLU A 1 103 ? 17.704 1.925 -7.847 1.00 98.00 103 GLU A CA 1
ATOM 742 C C . GLU A 1 103 ? 17.613 2.800 -6.588 1.00 98.00 103 GLU A C 1
ATOM 744 O O . GLU A 1 103 ? 18.430 2.662 -5.675 1.00 98.00 103 GLU A O 1
ATOM 749 N N . PHE A 1 104 ? 16.580 3.640 -6.479 1.00 97.50 104 PHE A N 1
ATOM 750 C CA . PHE A 1 104 ? 16.318 4.443 -5.284 1.00 97.50 104 PHE A CA 1
ATOM 751 C C . PHE A 1 104 ? 16.088 3.565 -4.047 1.00 97.50 104 PHE A C 1
ATOM 753 O O . PHE A 1 104 ? 16.713 3.778 -3.011 1.00 97.50 104 PHE A O 1
ATOM 760 N N . VAL A 1 105 ? 15.261 2.525 -4.166 1.00 97.50 105 VAL A N 1
ATOM 761 C CA . VAL A 1 105 ? 14.989 1.557 -3.092 1.00 97.50 105 VAL A CA 1
ATOM 762 C C . VAL A 1 105 ? 16.266 0.827 -2.669 1.00 97.50 105 VAL A C 1
ATOM 764 O O . VAL A 1 105 ? 16.531 0.702 -1.472 1.00 97.50 105 VAL A O 1
ATOM 767 N N . ARG A 1 106 ? 17.111 0.415 -3.628 1.00 97.56 106 ARG A N 1
ATOM 768 C CA . ARG A 1 106 ? 18.435 -0.168 -3.345 1.00 97.56 106 ARG A CA 1
ATOM 769 C C . ARG A 1 106 ? 19.311 0.796 -2.540 1.00 97.56 106 ARG A C 1
ATOM 771 O O . ARG A 1 106 ? 20.029 0.353 -1.644 1.00 97.56 106 ARG A O 1
ATOM 778 N N . HIS A 1 107 ? 19.282 2.089 -2.858 1.00 97.25 107 HIS A N 1
ATOM 779 C CA . HIS A 1 107 ? 20.039 3.103 -2.128 1.00 97.25 107 HIS A CA 1
ATOM 780 C C . HIS A 1 107 ? 19.500 3.302 -0.707 1.00 97.25 107 HIS A C 1
ATOM 782 O O . HIS A 1 107 ? 20.266 3.161 0.240 1.00 97.25 107 HIS A O 1
ATOM 788 N N . VAL A 1 108 ? 18.189 3.510 -0.544 1.00 96.88 108 VAL A N 1
ATOM 789 C CA . VAL A 1 108 ? 17.542 3.628 0.776 1.00 96.88 108 VAL A CA 1
ATOM 790 C C . VAL A 1 108 ? 17.882 2.437 1.664 1.00 96.88 108 VAL A C 1
ATOM 792 O O . VAL A 1 108 ? 18.252 2.608 2.822 1.00 96.88 108 VAL A O 1
ATOM 795 N N . TYR A 1 109 ? 17.814 1.226 1.112 1.00 97.69 109 TYR A N 1
ATOM 796 C CA . TYR A 1 109 ? 18.168 0.015 1.835 1.00 97.69 109 TYR A CA 1
ATOM 797 C C . TYR A 1 109 ? 19.591 0.053 2.404 1.00 97.69 109 TYR A C 1
ATOM 799 O O . TYR A 1 109 ? 19.809 -0.323 3.553 1.00 97.69 109 TYR A O 1
ATOM 807 N N . ARG A 1 110 ? 20.565 0.506 1.606 1.00 97.69 110 ARG A N 1
ATOM 808 C CA . ARG A 1 110 ? 21.971 0.579 2.025 1.00 97.69 110 ARG A CA 1
ATOM 809 C C . ARG A 1 110 ? 22.197 1.595 3.139 1.00 97.69 110 ARG A C 1
ATOM 811 O O . ARG A 1 110 ? 23.029 1.336 3.998 1.00 97.69 110 ARG A O 1
ATOM 818 N N . GLU A 1 111 ? 21.477 2.711 3.110 1.00 97.50 111 GLU A N 1
ATOM 819 C CA . GLU A 1 111 ? 21.659 3.803 4.071 1.00 97.50 111 GLU A CA 1
ATOM 820 C C . GLU A 1 111 ? 20.883 3.586 5.380 1.00 97.50 111 GLU A C 1
ATOM 822 O O . GLU A 1 111 ? 21.334 4.006 6.441 1.00 97.50 111 GLU A O 1
ATOM 827 N N . ALA A 1 112 ? 19.718 2.932 5.329 1.00 96.56 112 ALA A N 1
ATOM 828 C CA . ALA A 1 112 ? 18.790 2.865 6.463 1.00 96.56 112 ALA A CA 1
ATOM 829 C C . ALA A 1 112 ? 18.822 1.539 7.242 1.00 96.56 112 ALA A C 1
ATOM 831 O O . ALA A 1 112 ? 18.244 1.432 8.328 1.00 96.56 112 ALA A O 1
ATOM 832 N N . MET A 1 113 ? 19.463 0.501 6.703 1.00 97.00 113 MET A N 1
ATOM 833 C CA . MET A 1 113 ? 19.603 -0.776 7.400 1.00 97.00 113 MET A CA 1
ATOM 834 C C . MET A 1 113 ? 20.685 -0.731 8.491 1.00 97.00 113 MET A C 1
ATOM 836 O O . MET A 1 113 ? 21.712 -0.082 8.308 1.00 97.00 113 MET A O 1
ATOM 840 N N . PRO A 1 114 ? 20.507 -1.463 9.610 1.00 95.94 114 PRO A N 1
ATOM 841 C CA . PRO A 1 114 ? 19.411 -2.397 9.888 1.00 95.94 114 PRO A CA 1
ATOM 842 C C . PRO A 1 114 ? 18.138 -1.762 10.468 1.00 95.94 114 PRO A C 1
ATOM 844 O O . PRO A 1 114 ? 17.121 -2.445 10.540 1.00 95.94 114 PRO A O 1
ATOM 847 N N . GLY A 1 115 ? 18.167 -0.479 10.853 1.00 97.00 115 GLY A N 1
ATOM 848 C CA . GLY A 1 115 ? 17.062 0.184 11.562 1.00 97.00 115 GLY A CA 1
ATOM 849 C C . GLY A 1 115 ? 15.731 0.180 10.806 1.00 97.00 115 GLY A C 1
ATOM 850 O O . GLY A 1 115 ? 14.673 0.082 11.423 1.00 97.00 115 GLY A O 1
ATOM 851 N N . LEU A 1 116 ? 15.778 0.198 9.472 1.00 96.38 116 LEU A N 1
ATOM 852 C CA . LEU A 1 116 ? 14.594 0.102 8.620 1.00 96.38 116 LEU A CA 1
ATOM 853 C C . LEU A 1 116 ? 13.767 -1.172 8.861 1.00 96.38 116 LEU A C 1
ATOM 855 O O . LEU A 1 116 ? 12.549 -1.115 8.763 1.00 96.38 116 LEU A O 1
ATOM 859 N N . ALA A 1 117 ? 14.391 -2.304 9.199 1.00 95.06 117 ALA A N 1
ATOM 860 C CA . ALA A 1 117 ? 13.673 -3.567 9.402 1.00 95.06 117 ALA A CA 1
ATOM 861 C C . ALA A 1 117 ? 12.747 -3.549 10.633 1.00 95.06 117 ALA A C 1
ATOM 863 O O . ALA A 1 117 ? 11.786 -4.310 10.690 1.00 95.06 117 ALA A O 1
ATOM 864 N N . THR A 1 118 ? 13.030 -2.679 11.606 1.00 96.44 118 THR A N 1
ATOM 865 C CA . THR A 1 118 ? 12.265 -2.539 12.855 1.00 96.44 118 THR A CA 1
ATOM 866 C C . THR A 1 118 ? 11.544 -1.196 12.954 1.00 96.44 118 THR A C 1
ATOM 868 O O . THR A 1 118 ? 11.051 -0.845 14.024 1.00 96.44 118 THR A O 1
ATOM 871 N N . ALA A 1 119 ? 11.521 -0.409 11.877 1.00 97.81 119 ALA A N 1
ATOM 872 C CA . ALA A 1 119 ? 10.925 0.918 11.886 1.00 97.81 119 ALA A CA 1
ATOM 873 C C . ALA A 1 119 ? 9.397 0.824 12.041 1.00 97.81 119 ALA A C 1
ATOM 875 O O . ALA A 1 119 ? 8.727 0.107 11.298 1.00 97.81 119 ALA A O 1
ATOM 876 N N . ASN A 1 120 ? 8.856 1.548 13.020 1.00 97.69 120 ASN A N 1
ATOM 877 C CA . ASN A 1 120 ? 7.435 1.538 13.358 1.00 97.69 120 ASN A CA 1
ATOM 878 C C . ASN A 1 120 ? 6.980 2.916 13.852 1.00 97.69 120 ASN A C 1
ATOM 880 O O . ASN A 1 120 ? 6.594 3.083 15.001 1.00 97.69 120 ASN A O 1
ATOM 884 N N . ARG A 1 121 ? 7.074 3.928 12.985 1.00 96.19 121 ARG A N 1
ATOM 885 C CA . ARG A 1 121 ? 6.749 5.330 13.303 1.00 96.19 121 ARG A CA 1
ATOM 886 C C . ARG A 1 121 ? 5.366 5.546 13.934 1.00 96.19 121 ARG A C 1
ATOM 888 O O . ARG A 1 121 ? 5.201 6.526 14.649 1.00 96.19 121 ARG A O 1
ATOM 895 N N . LEU A 1 122 ? 4.388 4.701 13.611 1.00 96.75 122 LEU A N 1
ATOM 896 C CA . LEU A 1 122 ? 3.003 4.822 14.078 1.00 96.75 122 LEU A CA 1
ATOM 897 C C . LEU A 1 122 ? 2.693 3.920 15.287 1.00 96.75 122 LEU A C 1
ATOM 899 O O . LEU A 1 122 ? 1.529 3.788 15.645 1.00 96.75 122 LEU A O 1
ATOM 903 N N . ASP A 1 123 ? 3.709 3.276 15.879 1.00 97.50 123 ASP A N 1
ATOM 904 C CA . ASP A 1 123 ? 3.581 2.380 17.038 1.00 97.50 123 ASP A CA 1
ATOM 905 C C . ASP A 1 123 ? 2.507 1.284 16.868 1.00 97.50 123 ASP A C 1
ATOM 907 O O . ASP A 1 123 ? 1.844 0.860 17.813 1.00 97.50 123 ASP A O 1
ATOM 911 N N . GLN A 1 124 ? 2.349 0.782 15.640 1.00 97.69 124 GLN A N 1
ATOM 912 C CA . GLN A 1 124 ? 1.347 -0.226 15.298 1.00 97.69 124 GLN A CA 1
ATOM 913 C C . GLN A 1 124 ? 1.757 -1.613 15.809 1.00 97.69 124 GLN A C 1
ATOM 915 O O . GLN A 1 124 ? 2.905 -2.035 15.641 1.00 97.69 124 GLN A O 1
ATOM 920 N N . THR A 1 125 ? 0.832 -2.335 16.448 1.00 98.00 125 THR A N 1
ATOM 921 C CA . THR A 1 125 ? 1.157 -3.553 17.216 1.00 98.00 125 THR A CA 1
ATOM 922 C C . THR A 1 125 ? 0.423 -4.815 16.780 1.00 98.00 125 THR A C 1
ATOM 924 O O . THR A 1 125 ? 0.893 -5.904 17.128 1.00 98.00 125 THR A O 1
ATOM 927 N N . ARG A 1 126 ? -0.670 -4.700 16.011 1.00 98.06 126 ARG A N 1
ATOM 928 C CA . ARG A 1 126 ? -1.523 -5.846 15.664 1.00 98.06 126 ARG A CA 1
ATOM 929 C C . ARG A 1 126 ? -0.785 -6.844 14.784 1.00 98.06 126 ARG A C 1
ATOM 931 O O . ARG A 1 126 ? 0.101 -6.471 14.006 1.00 98.06 126 ARG A O 1
ATOM 938 N N . ASP A 1 127 ? -1.147 -8.110 14.931 1.00 97.88 127 ASP A N 1
ATOM 939 C CA . ASP A 1 127 ? -0.715 -9.152 14.010 1.00 97.88 127 ASP A CA 1
ATOM 940 C C . ASP A 1 127 ? -1.451 -9.027 12.676 1.00 97.88 127 ASP A C 1
ATOM 942 O O . ASP A 1 127 ? -2.409 -8.266 12.534 1.00 97.88 127 ASP A O 1
ATOM 946 N N . LEU A 1 128 ? -0.940 -9.721 11.664 1.00 97.38 128 LEU A N 1
ATOM 947 C CA . LEU A 1 128 ? -1.575 -9.747 10.357 1.00 97.38 128 LEU A CA 1
ATOM 948 C C . LEU A 1 128 ? -2.810 -10.669 10.421 1.00 97.38 128 LEU A C 1
ATOM 950 O O . LEU A 1 128 ? -2.668 -11.786 10.927 1.00 97.38 128 LEU A O 1
ATOM 954 N N . PRO A 1 129 ? -3.981 -10.251 9.907 1.00 97.69 129 PRO A N 1
ATOM 955 C CA . PRO A 1 129 ? -5.196 -11.068 9.945 1.00 97.69 129 PRO A CA 1
ATOM 956 C C . PRO A 1 129 ? -5.034 -12.441 9.271 1.00 97.69 129 PRO A C 1
ATOM 958 O O . PRO A 1 129 ? -4.288 -12.536 8.287 1.00 97.69 129 PRO A O 1
ATOM 961 N N . PRO A 1 130 ? -5.777 -13.481 9.709 1.00 98.06 130 PRO A N 1
ATOM 962 C CA . PRO A 1 130 ? -5.769 -14.814 9.096 1.00 98.06 130 PRO A CA 1
ATOM 963 C C . PRO A 1 130 ? -5.977 -14.798 7.577 1.00 98.06 130 PRO A C 1
ATOM 965 O O . PRO A 1 130 ? -5.248 -15.489 6.867 1.00 98.06 130 PRO A O 1
ATOM 968 N N . ALA A 1 131 ? -6.846 -13.906 7.083 1.00 97.88 131 ALA A N 1
ATOM 969 C CA . ALA A 1 131 ? -7.163 -13.729 5.664 1.00 97.88 131 ALA A CA 1
ATOM 970 C C . ALA A 1 131 ? -5.942 -13.480 4.757 1.00 97.88 131 ALA A C 1
ATOM 972 O O . ALA A 1 131 ? -6.010 -13.720 3.557 1.00 97.88 131 ALA A O 1
ATOM 973 N N . TYR A 1 132 ? -4.806 -13.007 5.283 1.00 98.50 132 TYR A N 1
ATOM 974 C CA . TYR A 1 132 ? -3.577 -12.874 4.487 1.00 98.50 132 TYR A CA 1
ATOM 975 C C . TYR A 1 132 ? -2.926 -14.227 4.174 1.00 98.50 132 TYR A C 1
ATOM 977 O O . TYR A 1 132 ? -2.179 -14.349 3.204 1.00 98.50 132 TYR A O 1
ATOM 985 N N . TRP A 1 133 ? -3.172 -15.253 4.982 1.00 97.31 133 TRP A N 1
ATOM 986 C CA . TRP A 1 133 ? -2.538 -16.563 4.853 1.00 97.31 133 TRP A CA 1
ATOM 987 C C . TRP A 1 133 ? -3.364 -17.536 4.011 1.00 97.31 133 TRP A C 1
ATOM 989 O O . TRP A 1 133 ? -2.798 -18.291 3.214 1.00 97.31 133 TRP A O 1
ATOM 999 N N . ASP A 1 134 ? -4.687 -17.512 4.159 1.00 95.94 134 ASP A N 1
ATOM 1000 C CA . ASP A 1 134 ? -5.614 -18.384 3.433 1.00 95.94 134 ASP A CA 1
ATOM 1001 C C . ASP A 1 134 ? -6.380 -17.664 2.307 1.00 95.94 134 ASP A C 1
ATOM 1003 O O . ASP A 1 134 ? -6.729 -18.308 1.320 1.00 95.94 134 ASP A O 1
ATOM 1007 N N . GLY A 1 135 ? -6.527 -16.338 2.353 1.00 96.00 135 GLY A N 1
ATOM 1008 C CA . GLY A 1 135 ? -7.320 -15.576 1.381 1.00 96.00 135 GLY A CA 1
ATOM 1009 C C . GLY A 1 135 ? -8.830 -15.642 1.627 1.00 96.00 135 GLY A C 1
ATOM 1010 O O . GLY A 1 135 ? -9.594 -15.138 0.797 1.00 96.00 135 GLY A O 1
ATOM 1011 N N . GLU A 1 136 ? -9.254 -16.244 2.740 1.00 97.38 136 GLU A N 1
ATOM 1012 C CA . GLU A 1 136 ? -10.656 -16.391 3.112 1.00 97.38 136 GLU A CA 1
ATOM 1013 C C . GLU A 1 136 ? -11.137 -15.080 3.741 1.00 97.38 136 GLU A C 1
ATOM 1015 O O . GLU A 1 136 ? -10.786 -14.728 4.866 1.00 97.38 136 GLU A O 1
ATOM 1020 N N . THR A 1 137 ? -11.880 -14.303 2.955 1.00 98.19 137 THR A N 1
ATOM 1021 C CA . THR A 1 137 ? -12.525 -13.064 3.392 1.00 98.19 137 THR A CA 1
ATOM 1022 C C . THR A 1 137 ? -13.616 -12.652 2.409 1.00 98.19 137 THR A C 1
ATOM 1024 O O . THR A 1 137 ? -13.458 -12.799 1.194 1.00 98.19 137 THR A O 1
ATOM 1027 N N . ASP A 1 138 ? -14.689 -12.050 2.913 1.00 97.94 138 ASP A N 1
ATOM 1028 C CA . ASP A 1 138 ? -15.759 -11.472 2.096 1.00 97.94 138 ASP A CA 1
ATOM 1029 C C . ASP A 1 138 ? -15.328 -10.157 1.416 1.00 97.94 138 ASP A C 1
ATOM 1031 O O . ASP A 1 138 ? -15.978 -9.650 0.491 1.00 97.94 138 ASP A O 1
ATOM 1035 N N . MET A 1 139 ? -14.190 -9.580 1.819 1.00 98.31 139 MET A N 1
ATOM 1036 C CA . MET A 1 139 ? -13.587 -8.446 1.129 1.00 98.31 139 MET A CA 1
ATOM 1037 C C . MET A 1 139 ? -13.007 -8.873 -0.224 1.00 98.31 139 MET A C 1
ATOM 1039 O O . MET A 1 139 ? -11.811 -9.135 -0.344 1.00 98.31 139 MET A O 1
ATOM 1043 N N . ARG A 1 140 ? -13.825 -8.835 -1.284 1.00 98.31 140 ARG A N 1
ATOM 1044 C CA . ARG A 1 140 ? -13.453 -9.291 -2.641 1.00 98.31 140 ARG A CA 1
ATOM 1045 C C . ARG A 1 140 ? -12.089 -8.792 -3.139 1.00 98.31 140 ARG A C 1
ATOM 1047 O O . ARG A 1 140 ? -11.330 -9.565 -3.708 1.00 98.31 140 ARG A O 1
ATOM 1054 N N . CYS A 1 141 ? -11.761 -7.517 -2.917 1.00 98.56 141 CYS A N 1
ATOM 1055 C CA . CYS A 1 141 ? -10.457 -6.959 -3.302 1.00 98.56 141 CYS A CA 1
ATOM 1056 C C . CYS A 1 141 ? -9.278 -7.589 -2.540 1.00 98.56 141 CYS A C 1
ATOM 1058 O O . CYS A 1 141 ? -8.239 -7.853 -3.138 1.00 98.56 141 CYS A O 1
ATOM 1060 N N . LEU A 1 142 ? -9.437 -7.846 -1.238 1.00 98.62 142 LEU A N 1
ATOM 1061 C CA . LEU A 1 142 ? -8.409 -8.466 -0.408 1.00 98.62 142 LEU A CA 1
ATOM 1062 C C . LEU A 1 142 ? -8.275 -9.956 -0.739 1.00 98.62 142 LEU A C 1
ATOM 1064 O O . LEU A 1 142 ? -7.157 -10.411 -0.964 1.00 98.62 142 LEU A O 1
ATOM 1068 N N . SER A 1 143 ? -9.398 -10.673 -0.858 1.00 98.50 143 SER A N 1
ATOM 1069 C CA . SER A 1 143 ? -9.420 -12.084 -1.263 1.00 98.50 143 SER A CA 1
ATOM 1070 C C . SER A 1 143 ? -8.740 -12.288 -2.622 1.00 98.50 143 SER A C 1
ATOM 1072 O O . SER A 1 143 ? -7.843 -13.120 -2.737 1.00 98.50 143 SER A O 1
ATOM 1074 N N . ALA A 1 144 ? -9.060 -11.461 -3.626 1.00 98.38 144 ALA A N 1
ATOM 1075 C CA . ALA A 1 144 ? -8.420 -11.528 -4.942 1.00 98.38 144 ALA A CA 1
ATOM 1076 C C . ALA A 1 144 ? -6.905 -11.270 -4.869 1.00 98.38 144 ALA A C 1
ATOM 1078 O O . ALA A 1 144 ? -6.117 -12.070 -5.372 1.00 98.38 144 ALA A O 1
ATOM 1079 N N . ALA A 1 145 ? -6.480 -10.193 -4.198 1.00 98.50 145 ALA A N 1
ATOM 1080 C CA . ALA A 1 145 ? -5.064 -9.842 -4.105 1.00 98.50 145 ALA A CA 1
ATOM 1081 C C . ALA A 1 145 ? -4.245 -10.899 -3.342 1.00 98.50 145 ALA A C 1
ATOM 1083 O O . ALA A 1 145 ? -3.133 -11.226 -3.756 1.00 98.50 145 ALA A O 1
ATOM 1084 N N . VAL A 1 146 ? -4.778 -11.454 -2.247 1.00 98.56 146 VAL A N 1
ATOM 1085 C CA . VAL A 1 146 ? -4.134 -12.561 -1.520 1.00 98.56 146 VAL A CA 1
ATOM 1086 C C . VAL A 1 146 ? -4.133 -13.831 -2.373 1.00 98.56 146 VAL A C 1
ATOM 1088 O O . VAL A 1 146 ? -3.106 -14.503 -2.445 1.00 98.56 146 VAL A O 1
ATOM 1091 N N . GLY A 1 147 ? -5.229 -14.129 -3.075 1.00 98.38 147 GLY A N 1
ATOM 1092 C CA . GLY A 1 147 ? -5.337 -15.248 -4.011 1.00 98.38 147 GLY A CA 1
ATOM 1093 C C . GLY A 1 147 ? -4.254 -15.217 -5.091 1.00 98.38 147 GLY A C 1
ATOM 1094 O O . GLY A 1 147 ? -3.539 -16.203 -5.256 1.00 98.38 147 GLY A O 1
ATOM 1095 N N . HIS A 1 148 ? -4.036 -14.065 -5.735 1.00 98.19 148 HIS A N 1
ATOM 1096 C CA . HIS A 1 148 ? -2.955 -13.883 -6.712 1.00 98.19 148 HIS A CA 1
ATOM 1097 C C . HIS A 1 148 ? -1.572 -14.196 -6.113 1.00 98.19 148 HIS A C 1
ATOM 1099 O O . HIS A 1 148 ? -0.752 -14.880 -6.734 1.00 98.19 148 HIS A O 1
ATOM 1105 N N . VAL A 1 149 ? -1.310 -13.753 -4.877 1.00 98.31 149 VAL A N 1
ATOM 1106 C CA . VAL A 1 149 ? -0.051 -14.054 -4.179 1.00 98.31 149 VAL A CA 1
ATOM 1107 C C . VAL A 1 149 ? 0.061 -15.544 -3.858 1.00 98.31 149 VAL A C 1
ATOM 1109 O O . VAL A 1 149 ? 1.114 -16.128 -4.091 1.00 98.31 149 VAL A O 1
ATOM 1112 N N . ARG A 1 150 ? -1.003 -16.190 -3.377 1.00 97.50 150 ARG A N 1
ATOM 1113 C CA . ARG A 1 150 ? -0.982 -17.624 -3.044 1.00 97.50 150 ARG A CA 1
ATOM 1114 C C . ARG A 1 150 ? -0.807 -18.508 -4.279 1.00 97.50 150 ARG A C 1
ATOM 1116 O O . ARG A 1 150 ? -0.069 -19.487 -4.217 1.00 97.50 150 ARG A O 1
ATOM 1123 N N . GLU A 1 151 ? -1.467 -18.172 -5.384 1.00 97.44 151 GLU A N 1
ATOM 1124 C CA . GLU A 1 151 ? -1.453 -18.983 -6.604 1.00 97.44 151 GLU A CA 1
ATOM 1125 C C . GLU A 1 151 ? -0.200 -18.746 -7.457 1.00 97.44 151 GLU A C 1
ATOM 1127 O O . GLU A 1 151 ? 0.372 -19.687 -8.010 1.00 97.44 151 GLU A O 1
ATOM 1132 N N . HIS A 1 152 ? 0.251 -17.494 -7.565 1.00 97.50 152 HIS A N 1
ATOM 1133 C CA . HIS A 1 152 ? 1.300 -17.107 -8.514 1.00 97.50 152 HIS A CA 1
ATOM 1134 C C . HIS A 1 152 ? 2.566 -16.558 -7.852 1.00 97.50 152 HIS A C 1
ATOM 1136 O O . HIS A 1 152 ? 3.556 -16.294 -8.538 1.00 97.50 152 HIS A O 1
ATOM 1142 N N . GLY A 1 153 ? 2.540 -16.314 -6.541 1.00 98.06 153 GLY A N 1
ATOM 1143 C CA . GLY A 1 153 ? 3.572 -15.545 -5.850 1.00 98.06 153 GLY A CA 1
ATOM 1144 C C . GLY A 1 153 ? 3.734 -14.133 -6.416 1.00 98.06 153 GLY A C 1
ATOM 1145 O O . GLY A 1 153 ? 4.831 -13.564 -6.404 1.00 98.06 153 GLY A O 1
ATOM 1146 N N . TYR A 1 154 ? 2.656 -13.579 -6.978 1.00 98.19 154 TYR A N 1
ATOM 1147 C CA . TYR A 1 154 ? 2.656 -12.306 -7.680 1.00 98.19 154 TYR A CA 1
ATOM 1148 C C . TYR A 1 154 ? 1.347 -11.548 -7.466 1.00 98.19 154 TYR A C 1
ATOM 1150 O O . TYR A 1 154 ? 0.267 -12.103 -7.555 1.00 98.19 154 TYR A O 1
ATOM 1158 N N . ALA A 1 155 ? 1.481 -10.240 -7.291 1.00 97.62 155 ALA A N 1
ATOM 1159 C CA . ALA A 1 155 ? 0.438 -9.236 -7.451 1.00 97.62 155 ALA A CA 1
ATOM 1160 C C . ALA A 1 155 ? 1.111 -7.987 -8.033 1.00 97.62 155 ALA A C 1
ATOM 1162 O O . ALA A 1 155 ? 2.307 -7.743 -7.781 1.00 97.62 155 ALA A O 1
ATOM 1163 N N . HIS A 1 156 ? 0.396 -7.189 -8.822 1.00 97.38 156 HIS A N 1
ATOM 1164 C CA . HIS A 1 156 ? 1.003 -6.006 -9.428 1.00 97.38 156 HIS A CA 1
ATOM 1165 C C . HIS A 1 156 ? 1.148 -4.864 -8.410 1.00 97.38 156 HIS A C 1
ATOM 1167 O O . HIS A 1 156 ? 0.535 -4.863 -7.345 1.00 97.38 156 HIS A O 1
ATOM 1173 N N . HIS A 1 157 ? 1.971 -3.855 -8.715 1.00 98.00 157 HIS A N 1
ATOM 1174 C CA . HIS A 1 157 ? 2.394 -2.850 -7.727 1.00 98.00 157 HIS A CA 1
ATOM 1175 C C . HIS A 1 157 ? 1.232 -2.170 -6.979 1.00 98.00 157 HIS A C 1
ATOM 1177 O O . HIS A 1 157 ? 1.303 -2.021 -5.761 1.00 98.00 157 HIS A O 1
ATOM 1183 N N . ILE A 1 158 ? 0.147 -1.797 -7.673 1.00 97.88 158 ILE A N 1
ATOM 1184 C CA . ILE A 1 158 ? -0.963 -1.096 -7.014 1.00 97.88 158 ILE A CA 1
ATOM 1185 C C . ILE A 1 158 ? -1.821 -2.004 -6.114 1.00 97.88 158 ILE A C 1
ATOM 1187 O O . ILE A 1 158 ? -2.347 -1.507 -5.127 1.00 97.88 158 ILE A O 1
ATOM 1191 N N . GLU A 1 159 ? -1.889 -3.320 -6.354 1.00 97.69 159 GLU A N 1
ATOM 1192 C CA . GLU A 1 159 ? -2.494 -4.271 -5.402 1.00 97.69 159 GLU A CA 1
ATOM 1193 C C . GLU A 1 159 ? -1.641 -4.363 -4.135 1.00 97.69 159 GLU A C 1
ATOM 1195 O O . GLU A 1 159 ? -2.153 -4.240 -3.023 1.00 97.69 159 GLU A O 1
ATOM 1200 N N . ARG A 1 160 ? -0.314 -4.487 -4.298 1.00 98.69 160 ARG A N 1
ATOM 1201 C CA . ARG A 1 160 ? 0.633 -4.518 -3.171 1.00 98.69 160 ARG A CA 1
ATOM 1202 C C . ARG A 1 160 ? 0.513 -3.278 -2.290 1.00 98.69 160 ARG A C 1
ATOM 1204 O O . ARG A 1 160 ? 0.557 -3.400 -1.068 1.00 98.69 160 ARG A O 1
ATOM 1211 N N . LEU A 1 161 ? 0.377 -2.101 -2.904 1.00 98.56 161 LEU A N 1
ATOM 1212 C CA . LEU A 1 161 ? 0.348 -0.826 -2.193 1.00 98.56 161 LEU A CA 1
ATOM 1213 C C . LEU A 1 161 ? -1.049 -0.475 -1.669 1.00 98.56 161 LEU A C 1
ATOM 1215 O O . LEU A 1 161 ? -1.212 -0.214 -0.484 1.00 98.56 161 LEU A O 1
ATOM 1219 N N . MET A 1 162 ? -2.058 -0.457 -2.538 1.00 98.56 162 MET A N 1
ATOM 1220 C CA . MET A 1 162 ? -3.358 0.153 -2.235 1.00 98.56 162 MET A CA 1
ATOM 1221 C C . MET A 1 162 ? -4.439 -0.838 -1.797 1.00 98.56 162 MET A C 1
ATOM 1223 O O . MET A 1 162 ? -5.506 -0.396 -1.369 1.00 98.56 162 MET A O 1
ATOM 1227 N N . VAL A 1 163 ? -4.162 -2.144 -1.861 1.00 98.75 163 VAL A N 1
ATOM 1228 C CA . VAL A 1 163 ? -5.018 -3.193 -1.288 1.00 98.75 163 VAL A CA 1
ATOM 1229 C C . VAL A 1 163 ? -4.320 -3.820 -0.084 1.00 98.75 163 VAL A C 1
ATOM 1231 O O . VAL A 1 163 ? -4.728 -3.556 1.042 1.00 98.75 163 VAL A O 1
ATOM 1234 N N . LEU A 1 164 ? -3.227 -4.558 -0.305 1.00 98.81 164 LEU A N 1
ATOM 1235 C CA . LEU A 1 164 ? -2.528 -5.320 0.739 1.00 98.81 164 LEU A CA 1
ATOM 1236 C C . LEU A 1 164 ? -1.898 -4.392 1.793 1.00 98.81 164 LEU A C 1
ATOM 1238 O O . LEU A 1 164 ? -2.269 -4.415 2.961 1.00 98.81 164 LEU A O 1
ATOM 1242 N N . SER A 1 165 ? -0.982 -3.504 1.394 1.00 98.69 165 SER A N 1
ATOM 1243 C CA . SER A 1 165 ? -0.349 -2.590 2.358 1.00 98.69 165 SER A CA 1
ATOM 1244 C C . SER A 1 165 ? -1.332 -1.592 2.967 1.00 98.69 165 SER A C 1
ATOM 1246 O O . SER A 1 165 ? -1.279 -1.356 4.168 1.00 98.69 165 SER A O 1
ATOM 1248 N N . ASN A 1 166 ? -2.246 -1.032 2.169 1.00 98.81 166 ASN A N 1
ATOM 1249 C CA . ASN A 1 166 ? -3.240 -0.073 2.653 1.00 98.81 166 ASN A CA 1
ATOM 1250 C C . ASN A 1 166 ? -4.170 -0.701 3.699 1.00 98.81 166 ASN A C 1
ATOM 1252 O O . ASN A 1 166 ? -4.370 -0.105 4.753 1.00 98.81 166 ASN A O 1
ATOM 1256 N N . PHE A 1 167 ? -4.694 -1.911 3.467 1.00 98.88 167 PHE A N 1
ATOM 1257 C CA . PHE A 1 167 ? -5.512 -2.580 4.478 1.00 98.88 167 PHE A CA 1
ATOM 1258 C C . PHE A 1 167 ? -4.705 -2.819 5.755 1.00 98.88 167 PHE A C 1
ATOM 1260 O O . PHE A 1 167 ? -5.143 -2.417 6.827 1.00 98.88 167 PHE A O 1
ATOM 1267 N N . ALA A 1 168 ? -3.506 -3.400 5.650 1.00 98.81 168 ALA A N 1
ATOM 1268 C CA . ALA A 1 168 ? -2.662 -3.676 6.809 1.00 98.81 168 ALA A CA 1
ATOM 1269 C C . ALA A 1 168 ? -2.286 -2.405 7.601 1.00 98.81 168 ALA A C 1
ATOM 1271 O O . ALA A 1 168 ? -2.285 -2.434 8.834 1.00 98.81 168 ALA A O 1
ATOM 1272 N N . LEU A 1 169 ? -2.021 -1.291 6.908 1.00 98.69 169 LEU A N 1
ATOM 1273 C CA . LEU A 1 169 ? -1.755 0.022 7.501 1.00 98.69 169 LEU A CA 1
ATOM 1274 C C . LEU A 1 169 ? -2.964 0.544 8.285 1.00 98.69 169 LEU A C 1
ATOM 1276 O O . LEU A 1 169 ? -2.816 0.951 9.435 1.00 98.69 169 LEU A O 1
ATOM 1280 N N . LEU A 1 170 ? -4.149 0.533 7.670 1.00 98.75 170 LEU A N 1
ATOM 1281 C CA . LEU A 1 170 ? -5.384 1.023 8.290 1.00 98.75 170 LEU A CA 1
ATOM 1282 C C . LEU A 1 170 ? -5.859 0.118 9.432 1.00 98.75 170 LEU A C 1
ATOM 1284 O O . LEU A 1 170 ? -6.410 0.586 10.427 1.00 98.75 170 LEU A O 1
ATOM 1288 N N . TYR A 1 171 ? -5.609 -1.181 9.302 1.00 98.69 171 TYR A N 1
ATOM 1289 C CA . TYR A 1 171 ? -5.855 -2.171 10.338 1.00 98.69 171 TYR A CA 1
ATOM 1290 C C . TYR A 1 171 ? -5.039 -1.889 11.607 1.00 98.69 171 TYR A C 1
ATOM 1292 O O . TYR A 1 171 ? -5.531 -2.064 12.724 1.00 98.69 171 TYR A O 1
ATOM 1300 N N . GLY A 1 172 ? -3.810 -1.393 11.437 1.00 98.38 172 GLY A N 1
ATOM 1301 C CA . GLY A 1 172 ? -2.844 -1.188 12.515 1.00 98.38 172 GLY A CA 1
ATOM 1302 C C . GLY A 1 172 ? -1.873 -2.357 12.680 1.00 98.38 172 GLY A C 1
ATOM 1303 O O . GLY A 1 172 ? -1.439 -2.638 13.801 1.00 98.38 172 GLY A O 1
ATOM 1304 N N . THR A 1 173 ? -1.571 -3.057 11.583 1.00 98.69 173 THR A N 1
ATOM 1305 C CA . THR A 1 173 ? -0.627 -4.181 11.554 1.00 98.69 173 THR A CA 1
ATOM 1306 C C . THR A 1 173 ? 0.786 -3.686 11.821 1.00 98.69 173 THR A C 1
ATOM 1308 O O . THR A 1 173 ? 1.249 -2.728 11.206 1.00 98.69 173 THR A O 1
ATOM 1311 N N . ARG A 1 174 ? 1.535 -4.397 12.663 1.00 98.44 174 ARG A N 1
ATOM 1312 C CA . ARG A 1 174 ? 2.966 -4.145 12.850 1.00 98.44 174 ARG A CA 1
ATOM 1313 C C . ARG A 1 174 ? 3.710 -4.236 11.505 1.00 98.44 174 ARG A C 1
ATOM 1315 O O . ARG A 1 174 ? 3.661 -5.295 10.871 1.00 98.44 174 ARG A O 1
ATOM 1322 N N . PRO A 1 175 ? 4.498 -3.219 11.101 1.00 98.50 175 PRO A N 1
ATOM 1323 C CA . PRO A 1 175 ? 5.188 -3.219 9.806 1.00 98.50 175 PRO A CA 1
ATOM 1324 C C . PRO A 1 175 ? 6.074 -4.449 9.570 1.00 98.50 175 PRO A C 1
ATOM 1326 O O . PRO A 1 175 ? 6.163 -4.955 8.454 1.00 98.50 175 PRO A O 1
ATOM 1329 N N . ALA A 1 176 ? 6.701 -4.968 10.631 1.00 97.94 176 ALA A N 1
ATOM 1330 C CA . ALA A 1 176 ? 7.536 -6.162 10.556 1.00 97.94 176 ALA A CA 1
ATOM 1331 C C . ALA A 1 176 ? 6.746 -7.431 10.179 1.00 97.94 176 ALA A C 1
ATOM 1333 O O . ALA A 1 176 ? 7.256 -8.229 9.397 1.00 97.94 176 ALA A O 1
ATOM 1334 N N . ALA A 1 177 ? 5.511 -7.595 10.676 1.00 98.44 177 ALA A N 1
ATOM 1335 C CA . ALA A 1 177 ? 4.668 -8.750 10.343 1.00 98.44 177 ALA A CA 1
ATOM 1336 C C . ALA A 1 177 ? 4.229 -8.716 8.876 1.00 98.44 177 ALA A C 1
ATOM 1338 O O . ALA A 1 177 ? 4.322 -9.716 8.169 1.00 98.44 177 ALA A O 1
ATOM 1339 N N . LEU A 1 178 ? 3.821 -7.538 8.393 1.00 98.62 178 LEU A N 1
ATOM 1340 C CA . LEU A 1 178 ? 3.493 -7.360 6.982 1.00 98.62 178 LEU A CA 1
ATOM 1341 C C . LEU A 1 178 ? 4.720 -7.617 6.095 1.00 98.62 178 LEU A C 1
ATOM 1343 O O . LEU A 1 178 ? 4.626 -8.314 5.089 1.00 98.62 178 LEU A O 1
ATOM 1347 N N . ASN A 1 179 ? 5.884 -7.084 6.475 1.00 98.50 179 ASN A N 1
ATOM 1348 C CA . ASN A 1 179 ? 7.125 -7.295 5.735 1.00 98.50 179 ASN A CA 1
ATOM 1349 C C . ASN A 1 179 ? 7.492 -8.779 5.637 1.00 98.50 179 ASN A C 1
ATOM 1351 O O . ASN A 1 179 ? 7.855 -9.241 4.558 1.00 98.50 179 ASN A O 1
ATOM 1355 N N . GLU A 1 180 ? 7.368 -9.528 6.733 1.00 98.31 180 GLU A N 1
ATOM 1356 C CA . GLU A 1 180 ? 7.575 -10.976 6.739 1.00 98.31 180 GLU A CA 1
ATOM 1357 C C . GLU A 1 180 ? 6.629 -11.688 5.766 1.00 98.31 180 GLU A C 1
ATOM 1359 O O . GLU A 1 180 ? 7.092 -12.458 4.927 1.00 98.31 180 GLU A O 1
ATOM 1364 N N . TRP A 1 181 ? 5.334 -11.365 5.791 1.00 98.62 181 TRP A N 1
ATOM 1365 C CA . TRP A 1 181 ? 4.366 -11.944 4.858 1.00 98.62 181 TRP A CA 1
ATOM 1366 C C . TRP A 1 181 ? 4.724 -11.667 3.389 1.00 98.62 181 TRP A C 1
ATOM 1368 O O . TRP A 1 181 ? 4.719 -12.578 2.563 1.00 98.62 181 TRP A O 1
ATOM 1378 N N . PHE A 1 182 ? 5.136 -10.438 3.059 1.00 98.69 182 PHE A N 1
ATOM 1379 C CA . PHE A 1 182 ? 5.595 -10.102 1.707 1.00 98.69 182 PHE A CA 1
ATOM 1380 C C . PHE A 1 182 ? 6.862 -10.871 1.292 1.00 98.69 182 PHE A C 1
ATOM 1382 O O . PHE A 1 182 ? 7.005 -11.214 0.119 1.00 98.69 182 PHE A O 1
ATOM 1389 N N . HIS A 1 183 ? 7.783 -11.147 2.222 1.00 97.88 183 HIS A N 1
ATOM 1390 C CA . HIS A 1 183 ? 8.965 -11.979 1.948 1.00 97.88 183 HIS A CA 1
ATOM 1391 C C . HIS A 1 183 ? 8.609 -13.436 1.678 1.00 97.88 183 HIS A C 1
ATOM 1393 O O . HIS A 1 183 ? 9.255 -14.071 0.849 1.00 97.88 183 HIS A O 1
ATOM 1399 N N . LEU A 1 184 ? 7.596 -13.957 2.365 1.00 97.50 184 LEU A N 1
ATOM 1400 C CA . LEU A 1 184 ? 7.139 -15.333 2.191 1.00 97.50 184 LEU A CA 1
ATOM 1401 C C . LEU A 1 184 ? 6.306 -15.509 0.915 1.00 97.50 184 LEU A C 1
ATOM 1403 O O . LEU A 1 184 ? 6.397 -16.552 0.272 1.00 97.50 184 LEU A O 1
ATOM 1407 N N . GLY A 1 185 ? 5.499 -14.507 0.556 1.00 97.25 185 GLY A N 1
ATOM 1408 C CA . GLY A 1 185 ? 4.505 -14.627 -0.508 1.00 97.25 185 GLY A CA 1
ATOM 1409 C C . GLY A 1 185 ? 5.016 -14.364 -1.925 1.00 97.25 185 GLY A C 1
ATOM 1410 O O . GLY A 1 185 ? 4.517 -14.972 -2.864 1.00 97.25 185 GLY A O 1
ATOM 1411 N N . PHE A 1 186 ? 5.985 -13.465 -2.126 1.00 98.56 186 PHE A N 1
ATOM 1412 C CA . PHE A 1 186 ? 6.323 -12.988 -3.475 1.00 98.56 186 PHE A CA 1
ATOM 1413 C C . PHE A 1 186 ? 7.608 -13.596 -4.040 1.00 98.56 186 PHE A C 1
ATOM 1415 O O . PHE A 1 186 ? 8.676 -13.504 -3.438 1.00 98.56 186 PHE A O 1
ATOM 1422 N N . VAL A 1 187 ? 7.550 -14.093 -5.280 1.00 98.06 187 VAL A N 1
ATOM 1423 C CA . VAL A 1 187 ? 8.717 -14.686 -5.972 1.00 98.06 187 VAL A CA 1
ATOM 1424 C C . VAL A 1 187 ? 9.806 -13.671 -6.339 1.00 98.06 187 VAL A C 1
ATOM 1426 O O . VAL A 1 187 ? 10.918 -14.053 -6.695 1.00 98.06 187 VAL A O 1
ATOM 1429 N N . ASP A 1 188 ? 9.504 -12.372 -6.275 1.00 97.94 188 ASP A N 1
ATOM 1430 C CA . ASP A 1 188 ? 10.475 -11.293 -6.473 1.00 97.94 188 ASP A CA 1
ATOM 1431 C C . ASP A 1 188 ? 10.964 -10.648 -5.166 1.00 97.94 188 ASP A C 1
ATOM 1433 O O . ASP A 1 188 ? 11.699 -9.652 -5.228 1.00 97.94 188 ASP A O 1
ATOM 1437 N N . ALA A 1 189 ? 10.594 -11.201 -4.003 1.00 97.19 189 ALA A N 1
ATOM 1438 C CA . ALA A 1 189 ? 10.914 -10.615 -2.712 1.00 97.19 189 ALA A CA 1
ATOM 1439 C C . ALA A 1 189 ? 12.338 -10.934 -2.246 1.00 97.19 189 ALA A C 1
ATOM 1441 O O . ALA A 1 189 ? 12.708 -12.067 -1.955 1.00 97.19 189 ALA A O 1
ATOM 1442 N N . TYR A 1 190 ? 13.128 -9.873 -2.100 1.00 96.44 190 TYR A N 1
ATOM 1443 C CA . TYR A 1 190 ? 14.426 -9.902 -1.436 1.00 96.44 190 TYR A CA 1
ATOM 1444 C C . TYR A 1 190 ? 14.493 -8.753 -0.444 1.00 96.44 190 TYR A C 1
ATOM 1446 O O . TYR A 1 190 ? 13.942 -7.679 -0.690 1.00 96.44 190 TYR A O 1
ATOM 1454 N N . HIS A 1 191 ? 15.239 -8.933 0.647 1.00 94.38 191 HIS A N 1
ATOM 1455 C CA . HIS A 1 191 ? 15.319 -7.947 1.731 1.00 94.38 191 HIS A CA 1
ATOM 1456 C C . HIS A 1 191 ? 15.605 -6.517 1.244 1.00 94.38 191 HIS A C 1
ATOM 1458 O O . HIS A 1 191 ? 14.980 -5.565 1.705 1.00 94.38 191 HIS A O 1
ATOM 1464 N N . TRP A 1 192 ? 16.482 -6.367 0.247 1.00 97.44 192 TRP A N 1
ATOM 1465 C CA . TRP A 1 192 ? 16.860 -5.055 -0.273 1.00 97.44 192 TRP A CA 1
ATOM 1466 C C . TRP A 1 192 ? 15.752 -4.317 -1.032 1.00 97.44 192 TRP A C 1
ATOM 1468 O O . TRP A 1 192 ? 15.786 -3.091 -1.084 1.00 97.44 192 TRP A O 1
ATOM 1478 N N . VAL A 1 193 ? 14.798 -5.039 -1.626 1.00 97.62 193 VAL A N 1
ATOM 1479 C CA . VAL A 1 193 ? 13.723 -4.454 -2.440 1.00 97.62 193 VAL A CA 1
ATOM 1480 C C . VAL A 1 193 ? 12.397 -4.427 -1.692 1.00 97.62 193 VAL A C 1
ATOM 1482 O O . VAL A 1 193 ? 11.684 -3.429 -1.748 1.00 97.62 193 VAL A O 1
ATOM 1485 N N . THR A 1 194 ? 12.073 -5.482 -0.952 1.00 97.81 194 THR A N 1
ATOM 1486 C CA . THR A 1 194 ? 10.784 -5.610 -0.268 1.00 97.81 194 THR A CA 1
ATOM 1487 C C . THR A 1 194 ? 10.738 -4.745 0.980 1.00 97.81 194 THR A C 1
ATOM 1489 O O . THR A 1 194 ? 9.809 -3.960 1.121 1.00 97.81 194 THR A O 1
ATOM 1492 N N . THR A 1 195 ? 11.757 -4.801 1.845 1.00 97.88 195 THR A N 1
ATOM 1493 C CA . THR A 1 195 ? 11.713 -4.131 3.154 1.00 97.88 195 THR A CA 1
ATOM 1494 C C . THR A 1 195 ? 11.524 -2.614 3.054 1.00 97.88 195 THR A C 1
ATOM 1496 O O . THR A 1 195 ? 10.650 -2.095 3.748 1.00 97.88 195 THR A O 1
ATOM 1499 N N . PRO A 1 196 ? 12.226 -1.872 2.173 1.00 97.81 196 PRO A N 1
ATOM 1500 C CA . PRO A 1 196 ? 11.953 -0.444 2.020 1.00 97.81 196 PRO A CA 1
ATOM 1501 C C . PRO A 1 196 ? 10.560 -0.151 1.461 1.00 97.81 196 PRO A C 1
ATOM 1503 O O . PRO A 1 196 ? 9.919 0.797 1.908 1.00 97.81 196 PRO A O 1
ATOM 1506 N N . ASN A 1 197 ? 10.070 -0.961 0.519 1.00 98.12 197 ASN A N 1
ATOM 1507 C CA . ASN A 1 197 ? 8.731 -0.774 -0.033 1.00 98.12 197 ASN A CA 1
ATOM 1508 C C . ASN A 1 197 ? 7.647 -1.075 1.004 1.00 98.12 197 ASN A C 1
ATOM 1510 O O . ASN A 1 197 ? 6.747 -0.267 1.175 1.00 98.12 197 ASN A O 1
ATOM 1514 N N . VAL A 1 198 ? 7.733 -2.186 1.731 1.00 98.00 198 VAL A N 1
ATOM 1515 C CA . VAL A 1 198 ? 6.692 -2.575 2.687 1.00 98.00 198 VAL A CA 1
ATOM 1516 C C . VAL A 1 198 ? 6.748 -1.700 3.932 1.00 98.00 198 VAL A C 1
ATOM 1518 O O . VAL A 1 198 ? 5.776 -1.018 4.233 1.00 98.00 198 VAL A O 1
ATOM 1521 N N . VAL A 1 199 ? 7.894 -1.628 4.613 1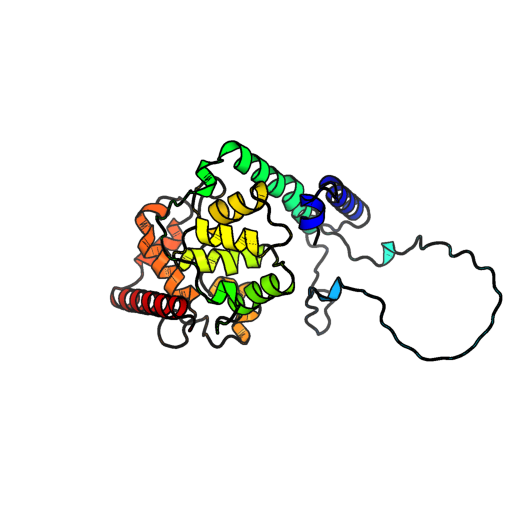.00 98.25 199 VAL A N 1
ATOM 1522 C CA . VAL A 1 199 ? 7.999 -0.874 5.874 1.00 98.25 199 VAL A CA 1
ATOM 1523 C C . VAL A 1 199 ? 7.947 0.633 5.633 1.00 98.25 199 VAL A C 1
ATOM 1525 O O . VAL A 1 199 ? 7.310 1.360 6.389 1.00 98.25 199 VAL A O 1
ATOM 1528 N N . GLY A 1 200 ? 8.599 1.121 4.578 1.00 96.75 200 GLY A N 1
ATOM 1529 C CA . GLY A 1 200 ? 8.663 2.547 4.270 1.00 96.75 200 GLY A CA 1
ATOM 1530 C C . GLY A 1 200 ? 7.444 3.064 3.512 1.00 96.75 200 GLY A C 1
ATOM 1531 O O . GLY A 1 200 ? 6.745 3.950 3.995 1.00 96.75 200 GLY A O 1
ATOM 1532 N N . MET A 1 201 ? 7.193 2.536 2.310 1.00 96.75 201 MET A N 1
ATOM 1533 C CA . MET A 1 201 ? 6.115 3.030 1.442 1.00 96.75 201 MET A CA 1
ATOM 1534 C C . MET A 1 201 ? 4.732 2.521 1.877 1.00 96.75 201 MET A C 1
ATOM 1536 O O . MET A 1 201 ? 3.798 3.316 1.943 1.00 96.75 201 MET A O 1
ATOM 1540 N N . GLY A 1 202 ? 4.602 1.229 2.181 1.00 97.25 202 GLY A N 1
ATOM 1541 C CA . GLY A 1 202 ? 3.331 0.579 2.500 1.00 97.25 202 GLY A CA 1
ATOM 1542 C C . GLY A 1 202 ? 2.814 0.896 3.902 1.00 97.25 202 GLY A C 1
ATOM 1543 O O . GLY A 1 202 ? 1.688 1.354 4.050 1.00 97.25 202 GLY A O 1
ATOM 1544 N N . SER A 1 203 ? 3.645 0.695 4.926 1.00 97.62 203 SER A N 1
ATOM 1545 C CA . SER A 1 203 ? 3.255 0.833 6.338 1.00 97.62 203 SER A CA 1
ATOM 1546 C C . SER A 1 203 ? 3.601 2.184 6.961 1.00 97.62 203 SER A C 1
ATOM 1548 O O . SER A 1 203 ? 3.299 2.407 8.129 1.00 97.62 203 SER A O 1
ATOM 1550 N N . PHE A 1 204 ? 4.275 3.078 6.229 1.00 97.00 204 PHE A N 1
ATOM 1551 C CA . PHE A 1 204 ? 4.729 4.371 6.755 1.00 97.00 204 PHE A CA 1
ATOM 1552 C C . PHE A 1 204 ? 5.518 4.257 8.078 1.00 97.00 204 PHE A C 1
ATOM 1554 O O . PHE A 1 204 ? 5.493 5.148 8.925 1.00 97.00 204 PHE A O 1
ATOM 1561 N N . GLY A 1 205 ? 6.267 3.162 8.254 1.00 96.75 205 GLY A N 1
ATOM 1562 C CA . GLY A 1 205 ? 7.108 2.914 9.427 1.00 96.75 205 GLY A CA 1
ATOM 1563 C C . GLY A 1 205 ? 8.281 3.893 9.542 1.00 96.75 205 GLY A C 1
ATOM 1564 O O . GLY A 1 205 ? 8.904 3.985 10.596 1.00 96.75 205 GLY A O 1
ATOM 1565 N N . THR A 1 206 ? 8.565 4.647 8.476 1.00 94.94 206 THR A N 1
ATOM 1566 C CA . THR A 1 206 ? 9.558 5.722 8.389 1.00 94.94 206 THR A CA 1
ATOM 1567 C C . THR A 1 206 ? 9.169 6.716 7.281 1.00 94.94 206 THR A C 1
ATOM 1569 O O . THR A 1 206 ? 8.433 6.358 6.364 1.00 94.94 206 THR A O 1
ATOM 1572 N N . ASP A 1 207 ? 9.676 7.952 7.323 1.00 91.00 207 ASP A N 1
ATOM 1573 C CA . ASP A 1 207 ? 9.475 8.984 6.287 1.00 91.00 207 ASP A CA 1
ATOM 1574 C C . ASP A 1 207 ? 10.534 8.984 5.173 1.00 91.00 207 ASP A C 1
ATOM 1576 O O . ASP A 1 207 ? 10.516 9.848 4.296 1.00 91.00 207 ASP A O 1
ATOM 1580 N N . LEU A 1 208 ? 11.440 8.003 5.157 1.00 90.56 208 LEU A N 1
ATOM 1581 C CA . LEU A 1 208 ? 12.535 7.946 4.182 1.00 90.56 208 LEU A CA 1
ATOM 1582 C C . LEU A 1 208 ? 12.073 7.847 2.715 1.00 90.56 208 LEU A C 1
ATOM 1584 O O . LEU A 1 208 ? 12.787 8.309 1.827 1.00 90.56 208 LEU A O 1
ATOM 1588 N N . LEU A 1 209 ? 10.912 7.235 2.442 1.00 87.56 209 LEU A N 1
ATOM 1589 C CA . LEU A 1 209 ? 10.396 7.055 1.071 1.00 87.56 209 LEU A CA 1
ATOM 1590 C C . LEU A 1 209 ? 9.247 8.002 0.718 1.00 87.56 209 LEU A C 1
ATOM 1592 O O . LEU A 1 209 ? 9.011 8.268 -0.461 1.00 87.56 209 LEU A O 1
ATOM 1596 N N . SER A 1 210 ? 8.491 8.466 1.709 1.00 84.94 210 SER A N 1
ATOM 1597 C CA . SER A 1 210 ? 7.304 9.286 1.494 1.00 84.94 210 SER A CA 1
ATOM 1598 C C . SER A 1 210 ? 7.103 10.244 2.657 1.00 84.94 210 SER A C 1
ATOM 1600 O O . SER A 1 210 ? 7.363 9.911 3.806 1.00 84.94 210 SER A O 1
ATOM 1602 N N . SER A 1 211 ? 6.570 11.425 2.356 1.00 83.69 211 SER A N 1
ATOM 1603 C CA . SER A 1 211 ? 6.171 12.420 3.355 1.00 83.69 211 SER A CA 1
ATOM 1604 C C . SER A 1 211 ? 4.734 12.250 3.855 1.00 83.69 211 SER A C 1
ATOM 1606 O O . SER A 1 211 ? 4.311 12.997 4.734 1.00 83.69 211 SER A O 1
ATOM 1608 N N . LYS A 1 212 ? 3.975 11.301 3.291 1.00 87.56 212 LYS A N 1
ATOM 1609 C CA . LYS A 1 212 ? 2.621 10.942 3.732 1.00 87.56 212 LYS A CA 1
ATOM 1610 C C . LYS A 1 212 ? 2.358 9.435 3.588 1.00 87.56 212 LYS A C 1
ATOM 1612 O O . LYS A 1 212 ? 2.894 8.832 2.651 1.00 87.56 212 LYS A O 1
ATOM 1617 N N . PRO A 1 213 ? 1.514 8.840 4.443 1.00 93.44 213 PRO A N 1
ATOM 1618 C CA . PRO A 1 213 ? 1.090 7.455 4.278 1.00 93.44 213 PRO A CA 1
ATOM 1619 C C . PRO A 1 213 ? 0.236 7.277 3.014 1.00 93.44 213 PRO A C 1
ATOM 1621 O O . PRO A 1 213 ? -0.536 8.166 2.639 1.00 93.44 213 PRO A O 1
ATOM 1624 N N . TYR A 1 214 ? 0.332 6.107 2.381 1.00 95.12 214 TYR A N 1
ATOM 1625 C CA . TYR A 1 214 ? -0.587 5.674 1.322 1.00 95.12 214 TYR A CA 1
ATOM 1626 C C . TYR A 1 214 ? -1.862 5.066 1.927 1.00 95.12 214 TYR A C 1
ATOM 1628 O O . TYR A 1 214 ? -2.196 3.913 1.684 1.00 95.12 214 TYR A O 1
ATOM 1636 N N . ALA A 1 215 ? -2.567 5.867 2.728 1.00 96.44 215 ALA A N 1
ATOM 1637 C CA . ALA A 1 215 ? -3.841 5.505 3.338 1.00 96.44 215 ALA A CA 1
ATOM 1638 C C . ALA A 1 215 ? -5.005 5.953 2.442 1.00 96.44 215 ALA A C 1
ATOM 1640 O O . ALA A 1 215 ? -5.088 7.128 2.065 1.00 96.44 215 ALA A O 1
ATOM 1641 N N . ALA A 1 216 ? -5.917 5.040 2.112 1.00 97.00 216 ALA A N 1
ATOM 1642 C CA . ALA A 1 216 ? -7.108 5.358 1.328 1.00 97.00 216 ALA A CA 1
ATOM 1643 C C . ALA A 1 216 ? -8.320 4.510 1.724 1.00 97.00 216 ALA A C 1
ATOM 1645 O O . ALA A 1 216 ? -8.195 3.327 2.028 1.00 97.00 216 ALA A O 1
ATOM 1646 N N . SER A 1 217 ? -9.506 5.114 1.647 1.00 97.94 217 SER A N 1
ATOM 1647 C CA . SER A 1 217 ? -10.782 4.426 1.852 1.00 97.94 217 SER A CA 1
ATOM 1648 C C . SER A 1 217 ? -11.189 3.571 0.642 1.00 97.94 217 SER A C 1
ATOM 1650 O O . SER A 1 217 ? -10.554 3.606 -0.419 1.00 97.94 217 SER A O 1
ATOM 1652 N N . GLY A 1 218 ? -12.315 2.860 0.758 1.00 98.06 218 GLY A N 1
ATOM 1653 C CA . GLY A 1 218 ? -12.855 2.024 -0.315 1.00 98.06 218 GLY A CA 1
ATOM 1654 C C . GLY A 1 218 ? -13.210 2.815 -1.580 1.00 98.06 218 GLY A C 1
ATOM 1655 O O . GLY A 1 218 ? -13.201 2.261 -2.674 1.00 98.06 218 GLY A O 1
ATOM 1656 N N . SER A 1 219 ? -13.421 4.133 -1.471 1.00 97.81 219 SER A N 1
ATOM 1657 C CA . SER A 1 219 ? -13.629 5.027 -2.622 1.00 97.81 219 SER A CA 1
ATOM 1658 C C . SER A 1 219 ? -12.474 4.972 -3.631 1.00 97.81 219 SER A C 1
ATOM 1660 O O . SER A 1 219 ? -12.702 5.038 -4.840 1.00 97.81 219 SER A O 1
ATOM 1662 N N . TYR A 1 220 ? -11.231 4.816 -3.157 1.00 98.06 220 TYR A N 1
ATOM 1663 C CA . TYR A 1 220 ? -10.080 4.646 -4.042 1.00 98.06 220 TYR A CA 1
ATOM 1664 C C . TYR A 1 220 ? -10.157 3.317 -4.796 1.00 98.06 220 TYR A C 1
ATOM 1666 O O . TYR A 1 220 ? -10.054 3.314 -6.020 1.00 98.06 220 TYR A O 1
ATOM 1674 N N . VAL A 1 221 ? -10.380 2.215 -4.072 1.00 97.81 221 VAL A N 1
ATOM 1675 C CA . VAL A 1 221 ? -10.466 0.866 -4.650 1.00 97.81 221 VAL A CA 1
ATOM 1676 C C . VAL A 1 221 ? -11.593 0.805 -5.682 1.00 97.81 221 VAL A C 1
ATOM 1678 O O . VAL A 1 221 ? -11.354 0.390 -6.809 1.00 97.81 221 VAL A O 1
ATOM 1681 N N . ASN A 1 222 ? -12.772 1.342 -5.364 1.00 98.12 222 ASN A N 1
ATOM 1682 C CA . ASN A 1 222 ? -13.914 1.402 -6.282 1.00 98.12 222 ASN A CA 1
ATOM 1683 C C . ASN A 1 222 ? -13.647 2.214 -7.556 1.00 98.12 222 ASN A C 1
ATOM 1685 O O . ASN A 1 222 ? -14.217 1.937 -8.601 1.00 98.12 222 ASN A O 1
ATOM 1689 N N . ARG A 1 223 ? -12.818 3.261 -7.480 1.00 97.81 223 ARG A N 1
ATOM 1690 C CA . ARG A 1 223 ? -12.483 4.073 -8.658 1.00 97.81 223 ARG A CA 1
ATOM 1691 C C . ARG A 1 223 ? -11.430 3.407 -9.545 1.00 97.81 223 ARG A C 1
ATOM 1693 O O . ARG A 1 223 ? -11.402 3.675 -10.741 1.00 97.81 223 ARG A O 1
ATOM 1700 N N . MET A 1 224 ? -10.533 2.624 -8.952 1.00 97.19 224 MET A N 1
ATOM 1701 C CA . MET A 1 224 ? -9.341 2.086 -9.618 1.00 97.19 224 MET A CA 1
ATOM 1702 C C . MET A 1 224 ? -9.455 0.595 -9.962 1.00 97.19 224 MET A C 1
ATOM 1704 O O . MET A 1 224 ? -8.516 0.043 -10.525 1.00 97.19 224 MET A O 1
ATOM 1708 N N . SER A 1 225 ? -10.568 -0.047 -9.607 1.00 96.19 225 SER A N 1
ATOM 1709 C CA . SER A 1 225 ? -10.843 -1.463 -9.849 1.00 96.19 225 SER A CA 1
ATOM 1710 C C . SER A 1 225 ? -12.340 -1.697 -10.048 1.00 96.19 225 SER A C 1
ATOM 1712 O O . SER A 1 225 ? -13.162 -0.816 -9.803 1.00 96.19 225 SER A O 1
ATOM 1714 N N . ASP A 1 226 ? -12.682 -2.907 -10.451 1.00 95.69 226 ASP A N 1
ATOM 1715 C CA . ASP A 1 226 ? -14.033 -3.443 -10.599 1.00 95.69 226 ASP A CA 1
ATOM 1716 C C . ASP A 1 226 ? -14.479 -4.293 -9.389 1.00 95.69 226 ASP A C 1
ATOM 1718 O O . ASP A 1 226 ? -15.626 -4.735 -9.323 1.00 95.69 226 ASP A O 1
ATOM 1722 N N . HIS A 1 227 ? -13.615 -4.487 -8.384 1.00 97.25 227 HIS A N 1
ATOM 1723 C CA . HIS A 1 227 ? -13.886 -5.363 -7.239 1.00 97.25 227 HIS A CA 1
ATOM 1724 C C . HIS A 1 227 ? -15.195 -5.043 -6.513 1.00 97.25 227 HIS A C 1
ATOM 1726 O O . HIS A 1 227 ? -15.901 -5.954 -6.085 1.00 97.25 227 HIS A O 1
ATOM 1732 N N . CYS A 1 228 ? -15.512 -3.757 -6.355 1.00 97.50 228 CYS A N 1
ATOM 1733 C CA . CYS A 1 228 ? -16.640 -3.299 -5.550 1.00 97.50 228 CYS A CA 1
ATOM 1734 C C . CYS A 1 228 ? -18.011 -3.603 -6.169 1.00 97.50 228 CYS A C 1
ATOM 1736 O O . CYS A 1 228 ? -18.991 -3.583 -5.430 1.00 97.50 228 CYS A O 1
ATOM 1738 N N . ALA A 1 229 ? -18.092 -3.874 -7.477 1.00 94.94 229 ALA A N 1
ATOM 1739 C CA . ALA A 1 229 ? -19.360 -4.157 -8.151 1.00 94.94 229 ALA A CA 1
ATOM 1740 C C . ALA A 1 229 ? -20.017 -5.449 -7.633 1.00 94.94 229 ALA A C 1
ATOM 1742 O O . ALA A 1 229 ? -21.223 -5.469 -7.402 1.00 94.94 229 ALA A O 1
ATOM 1743 N N . ASP A 1 230 ? -19.199 -6.473 -7.371 1.00 94.81 230 ASP A N 1
ATOM 1744 C CA . ASP A 1 230 ? -19.629 -7.792 -6.884 1.00 94.81 230 ASP A CA 1
ATOM 1745 C C . ASP A 1 230 ? -19.193 -8.051 -5.431 1.00 94.81 230 ASP A C 1
ATOM 1747 O O . ASP A 1 230 ? -19.077 -9.194 -4.994 1.00 94.81 230 ASP A O 1
ATOM 1751 N N . CYS A 1 231 ? -18.874 -6.994 -4.679 1.00 97.81 231 CYS A N 1
ATOM 1752 C CA . CYS A 1 231 ? -18.477 -7.112 -3.279 1.00 97.81 231 CYS A CA 1
ATOM 1753 C C . CYS A 1 231 ? -19.729 -7.129 -2.382 1.00 97.81 231 CYS A C 1
ATOM 1755 O O . CYS A 1 231 ? -20.591 -6.264 -2.557 1.00 97.81 231 CYS A O 1
ATOM 1757 N N . PRO A 1 232 ? -19.831 -8.030 -1.384 1.00 96.94 232 PRO A N 1
ATOM 1758 C CA . PRO A 1 232 ? -20.947 -8.015 -0.431 1.00 96.94 232 PRO A CA 1
ATOM 1759 C C . PRO A 1 232 ? -20.996 -6.714 0.386 1.00 96.94 232 PRO A C 1
ATOM 1761 O O . PRO A 1 232 ? -22.053 -6.302 0.867 1.00 96.94 2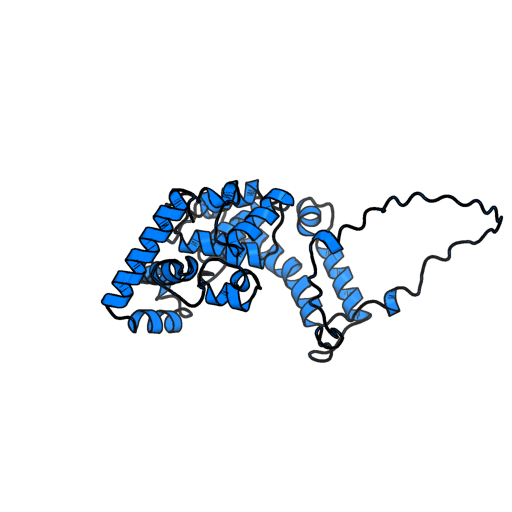32 PRO A O 1
ATOM 1764 N N . TYR A 1 233 ? -19.858 -6.028 0.507 1.00 98.31 233 TYR A N 1
ATOM 1765 C CA . TYR A 1 233 ? -19.751 -4.757 1.201 1.00 98.31 233 TYR A CA 1
ATOM 1766 C C . TYR A 1 233 ? -20.122 -3.552 0.330 1.00 98.31 233 TYR A C 1
ATOM 1768 O O . TYR A 1 233 ? -19.553 -3.306 -0.735 1.00 98.31 233 TYR A O 1
ATOM 1776 N N . ALA A 1 234 ? -20.983 -2.691 0.866 1.00 98.19 234 ALA A N 1
ATOM 1777 C CA . ALA A 1 234 ? -21.353 -1.422 0.262 1.00 98.19 234 ALA A CA 1
ATOM 1778 C C . ALA A 1 234 ? -20.235 -0.378 0.431 1.00 98.19 234 ALA A C 1
ATOM 1780 O O . ALA A 1 234 ? -20.071 0.232 1.492 1.00 98.19 234 ALA A O 1
ATOM 1781 N N . VAL A 1 235 ? -19.496 -0.110 -0.649 1.00 98.06 235 VAL A N 1
ATOM 1782 C CA . VAL A 1 235 ? -18.394 0.873 -0.665 1.00 98.06 235 VAL A CA 1
ATOM 1783 C C . VAL A 1 235 ? -18.830 2.321 -0.417 1.00 98.06 235 VAL A C 1
ATOM 1785 O O . VAL A 1 235 ? -18.028 3.147 0.013 1.00 98.06 235 VAL A O 1
ATOM 1788 N N . SER A 1 236 ? -20.105 2.638 -0.637 1.00 97.62 236 SER A N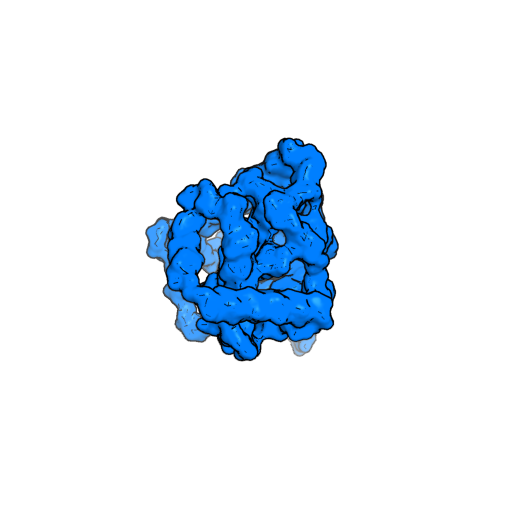 1
ATOM 1789 C CA . SER A 1 236 ? -20.684 3.960 -0.372 1.00 97.62 236 SER A CA 1
ATOM 1790 C C . SER A 1 236 ? -20.974 4.225 1.109 1.00 97.62 236 SER A C 1
ATOM 1792 O O . SER A 1 236 ? -21.250 5.368 1.473 1.00 97.62 236 SER A O 1
ATOM 1794 N N . ARG A 1 237 ? -20.930 3.198 1.968 1.00 98.12 237 ARG A N 1
ATOM 1795 C CA . ARG A 1 237 ? -21.258 3.305 3.395 1.00 98.12 237 ARG A CA 1
ATOM 1796 C C . ARG A 1 237 ? -19.992 3.288 4.243 1.00 98.12 237 ARG A C 1
ATOM 1798 O O . ARG A 1 237 ? -19.132 2.430 4.057 1.00 98.12 237 ARG A O 1
ATOM 1805 N N . THR A 1 238 ? -19.894 4.215 5.193 1.00 98.06 238 THR A N 1
ATOM 1806 C CA . THR A 1 238 ? -18.808 4.235 6.188 1.00 98.06 238 THR A CA 1
ATOM 1807 C C . THR A 1 238 ? -19.111 3.333 7.381 1.00 98.06 238 THR A C 1
ATOM 1809 O O . THR A 1 238 ? -18.209 2.670 7.877 1.00 98.06 238 THR A O 1
ATOM 1812 N N . THR A 1 239 ? -20.369 3.288 7.828 1.00 98.06 239 THR A N 1
ATOM 1813 C CA . THR A 1 239 ? -20.783 2.604 9.063 1.00 98.06 239 THR A CA 1
ATOM 1814 C C . THR A 1 239 ? -22.042 1.746 8.885 1.00 98.06 239 THR A C 1
ATOM 1816 O O . THR A 1 239 ? -22.764 1.821 7.876 1.00 98.06 239 THR A O 1
ATOM 1819 N N . GLY A 1 240 ? -22.304 0.926 9.905 1.00 95.12 240 GLY A N 1
ATOM 1820 C CA . GLY A 1 240 ? -23.396 -0.040 9.966 1.00 95.12 240 GLY A CA 1
ATOM 1821 C C . GLY A 1 240 ? -23.108 -1.333 9.202 1.00 95.12 240 GLY A C 1
ATOM 1822 O O . GLY A 1 240 ? -22.141 -1.434 8.448 1.00 95.12 240 GLY A O 1
ATOM 1823 N N . GLU A 1 241 ? -23.994 -2.311 9.376 1.00 93.31 241 GLU A N 1
ATOM 1824 C CA . GLU A 1 241 ? -23.861 -3.650 8.794 1.00 93.31 241 GLU A CA 1
ATOM 1825 C C . GLU A 1 241 ? -23.698 -3.595 7.266 1.00 93.31 241 GLU A C 1
ATOM 1827 O O . GLU A 1 241 ? -24.409 -2.847 6.580 1.00 93.31 241 GLU A O 1
ATOM 1832 N N . GLY A 1 242 ? -22.728 -4.348 6.742 1.00 95.12 242 GLY A N 1
ATOM 1833 C CA . GLY A 1 242 ? -22.386 -4.384 5.319 1.00 95.12 242 GLY A CA 1
ATOM 1834 C C . GLY A 1 242 ? -21.632 -3.154 4.797 1.00 95.12 242 GLY A C 1
ATOM 1835 O O . GLY A 1 242 ? -21.409 -3.050 3.595 1.00 95.12 242 GLY A O 1
ATOM 1836 N N . ALA A 1 243 ? -21.228 -2.200 5.643 1.00 98.38 243 ALA A N 1
ATOM 1837 C CA . ALA A 1 243 ? -20.353 -1.106 5.216 1.00 98.38 243 ALA A CA 1
ATOM 1838 C C . ALA A 1 243 ? -18.930 -1.600 4.924 1.00 98.38 243 ALA A C 1
ATOM 1840 O O . ALA A 1 243 ? -18.388 -2.419 5.672 1.00 98.38 243 ALA A O 1
ATOM 1841 N N . CYS A 1 244 ? -18.316 -1.060 3.865 1.00 98.69 244 CYS A N 1
ATOM 1842 C CA . CYS A 1 244 ? -16.957 -1.420 3.463 1.00 98.69 244 CYS A CA 1
ATOM 1843 C C . CYS A 1 244 ? -15.939 -1.186 4.594 1.00 98.69 244 CYS A C 1
ATOM 1845 O O . CYS A 1 244 ? -15.793 -0.041 5.038 1.00 98.69 244 CYS A O 1
ATOM 1847 N N . PRO A 1 245 ? -15.190 -2.229 5.012 1.00 98.62 245 PRO A N 1
ATOM 1848 C CA . PRO A 1 245 ? -14.220 -2.138 6.105 1.00 98.62 245 PRO A CA 1
ATOM 1849 C C . PRO A 1 245 ? -13.187 -1.015 5.947 1.00 98.62 245 PRO A C 1
ATOM 1851 O O . PRO A 1 245 ? -12.893 -0.306 6.909 1.00 98.62 245 PRO A O 1
ATOM 1854 N N . PHE A 1 246 ? -12.708 -0.766 4.719 1.00 98.75 246 PHE A N 1
ATOM 1855 C CA . PHE A 1 246 ? -11.767 0.323 4.430 1.00 98.75 246 PHE A CA 1
ATOM 1856 C C . PHE A 1 246 ? -12.264 1.697 4.890 1.00 98.75 246 PHE A C 1
ATOM 1858 O O . PHE A 1 246 ? -11.452 2.546 5.240 1.00 98.75 246 PHE A O 1
ATOM 1865 N N . ASN A 1 247 ? -13.572 1.960 4.847 1.00 98.56 247 ASN A N 1
ATOM 1866 C CA . ASN A 1 247 ? -14.091 3.301 5.097 1.00 98.56 247 ASN A CA 1
ATOM 1867 C C . ASN A 1 247 ? -14.008 3.680 6.577 1.00 98.56 247 ASN A C 1
ATOM 1869 O O . ASN A 1 247 ? -13.507 4.759 6.888 1.00 98.56 247 ASN A O 1
ATOM 1873 N N . ALA A 1 248 ? -14.471 2.806 7.475 1.00 98.50 248 ALA A N 1
ATOM 1874 C CA . ALA A 1 248 ? -14.373 3.047 8.913 1.00 98.50 248 ALA A CA 1
ATOM 1875 C C . ALA A 1 248 ? -12.908 3.057 9.365 1.00 98.50 248 ALA A C 1
ATOM 1877 O O . ALA A 1 248 ? -12.487 4.014 10.010 1.00 98.50 248 ALA A O 1
ATOM 1878 N N . LEU A 1 249 ? -12.116 2.062 8.938 1.00 98.75 249 LEU A N 1
ATOM 1879 C CA . LEU A 1 249 ? -10.692 1.989 9.275 1.00 98.75 249 LEU A CA 1
ATOM 1880 C C . LEU A 1 249 ? -9.912 3.217 8.786 1.00 98.75 249 LEU A C 1
ATOM 1882 O O . LEU A 1 249 ? -9.039 3.699 9.492 1.00 98.75 249 LEU A O 1
ATOM 1886 N N . TYR A 1 250 ? -10.231 3.756 7.604 1.00 98.56 250 TYR A N 1
ATOM 1887 C CA . TYR A 1 250 ? -9.578 4.957 7.078 1.00 98.56 250 TYR A CA 1
ATOM 1888 C C . TYR A 1 250 ? -9.782 6.184 7.970 1.00 98.56 250 TYR A C 1
ATOM 1890 O O . TYR A 1 250 ? -8.822 6.894 8.268 1.00 98.56 250 TYR A O 1
ATOM 1898 N N . TRP A 1 251 ? -11.023 6.451 8.381 1.00 98.06 251 TRP A N 1
ATOM 1899 C CA . TRP A 1 251 ? -11.310 7.602 9.236 1.00 98.06 251 TRP A CA 1
ATOM 1900 C C . TRP A 1 251 ? -10.751 7.417 10.641 1.00 98.06 251 TRP A C 1
ATOM 1902 O O . TRP A 1 251 ? -10.169 8.353 11.184 1.00 98.06 251 TRP A O 1
ATOM 1912 N N . ASP A 1 252 ? -10.882 6.211 11.189 1.00 98.31 252 ASP A N 1
ATOM 1913 C CA . ASP A 1 252 ? -10.339 5.851 12.495 1.00 98.31 252 ASP A CA 1
ATOM 1914 C C . ASP A 1 252 ? -8.807 5.991 12.530 1.00 98.31 252 ASP A C 1
ATOM 1916 O O . ASP A 1 252 ? -8.275 6.638 13.423 1.00 98.31 252 ASP A O 1
ATOM 1920 N N . PHE A 1 253 ? -8.105 5.524 11.490 1.00 98.00 253 PHE A N 1
ATOM 1921 C CA . PHE A 1 253 ? -6.657 5.701 11.317 1.00 98.00 253 PHE A CA 1
ATOM 1922 C C . PHE A 1 253 ? -6.227 7.176 11.314 1.00 98.00 253 PHE A C 1
ATOM 1924 O O . PHE A 1 253 ? -5.214 7.531 11.917 1.00 98.00 253 PHE A O 1
ATOM 1931 N N . LEU A 1 254 ? -6.969 8.051 10.621 1.00 96.19 254 LEU A N 1
ATOM 1932 C CA . LEU A 1 254 ? -6.650 9.482 10.600 1.00 96.19 254 LEU A CA 1
ATOM 1933 C C . LEU A 1 254 ? -6.857 10.132 11.971 1.00 96.19 254 LEU A C 1
ATOM 1935 O O . LEU A 1 254 ? -6.043 10.964 12.360 1.00 96.19 254 LEU A O 1
ATOM 1939 N N . ALA A 1 255 ? -7.916 9.754 12.691 1.00 95.38 255 ALA A N 1
ATOM 1940 C CA . ALA A 1 255 ? -8.172 10.254 14.038 1.00 95.38 255 ALA A CA 1
ATOM 1941 C C . ALA A 1 255 ? -7.112 9.756 15.039 1.00 95.38 255 ALA A C 1
ATOM 1943 O O . ALA A 1 255 ? -6.567 10.544 15.805 1.00 95.38 255 ALA A O 1
ATOM 1944 N N . GLU A 1 256 ? -6.768 8.465 14.995 1.00 95.56 256 GLU A N 1
ATOM 1945 C CA . GLU A 1 256 ? -5.792 7.837 15.897 1.00 95.56 256 GLU A CA 1
ATOM 1946 C C . GLU A 1 256 ? -4.384 8.433 15.740 1.00 95.56 256 GLU A C 1
ATOM 1948 O O . GLU A 1 256 ? -3.679 8.650 16.725 1.00 95.56 256 GLU A O 1
ATOM 1953 N N . HIS A 1 257 ? -3.972 8.742 14.508 1.00 94.94 257 HIS A N 1
ATOM 1954 C CA . HIS A 1 257 ? -2.618 9.217 14.208 1.00 94.94 257 HIS A CA 1
ATOM 1955 C C . HIS A 1 257 ? -2.542 10.713 13.885 1.00 94.94 257 HIS A C 1
ATOM 1957 O O . HIS A 1 257 ? -1.583 11.173 13.253 1.00 94.94 257 HIS A O 1
ATOM 1963 N N . GLU A 1 258 ? -3.527 11.491 14.332 1.00 92.75 258 GLU A N 1
ATOM 1964 C CA . GLU A 1 258 ? -3.625 12.918 14.043 1.00 92.75 258 GLU A CA 1
ATOM 1965 C C . GLU A 1 258 ? -2.353 13.688 14.424 1.00 92.75 258 GLU A C 1
ATOM 1967 O O . GLU A 1 258 ? -1.810 14.429 13.599 1.00 92.75 258 GLU A O 1
ATOM 1972 N N . GLU A 1 259 ? -1.829 13.478 15.635 1.00 89.06 259 GLU A N 1
ATOM 1973 C CA . GLU A 1 259 ? -0.637 14.178 16.135 1.00 89.06 259 GLU A CA 1
ATOM 1974 C C . GLU A 1 259 ? 0.584 13.953 15.226 1.00 89.06 259 GLU A C 1
ATOM 1976 O O . GLU A 1 259 ? 1.314 14.891 14.893 1.00 89.06 259 GLU A O 1
ATOM 1981 N N . ALA A 1 260 ? 0.771 12.719 14.751 1.00 87.75 260 ALA A N 1
ATOM 1982 C CA . ALA A 1 260 ? 1.899 12.340 13.905 1.00 87.75 260 ALA A CA 1
ATOM 1983 C C . ALA A 1 260 ? 1.751 12.812 12.447 1.00 87.75 260 ALA A C 1
ATOM 1985 O O . ALA A 1 260 ? 2.755 13.000 11.748 1.00 87.75 260 ALA A O 1
ATOM 1986 N N . LEU A 1 261 ? 0.515 12.973 11.964 1.00 89.69 261 LEU A N 1
ATOM 1987 C CA . LEU A 1 261 ? 0.216 13.159 10.543 1.00 89.69 261 LEU A CA 1
ATOM 1988 C C . LEU A 1 261 ? -0.237 14.580 10.186 1.00 89.69 261 LEU A C 1
ATOM 1990 O O . LEU A 1 261 ? 0.076 15.038 9.082 1.00 89.69 261 LEU A O 1
ATOM 1994 N N . ARG A 1 262 ? -0.935 15.302 11.073 1.00 85.06 262 ARG A N 1
ATOM 1995 C CA . ARG A 1 262 ? -1.503 16.636 10.786 1.00 85.06 262 ARG A CA 1
ATOM 1996 C C . ARG A 1 262 ? -0.425 17.662 10.426 1.00 85.06 262 ARG A C 1
ATOM 1998 O O . ARG A 1 262 ? -0.644 18.508 9.562 1.00 85.06 262 ARG A O 1
ATOM 2005 N N . GLY A 1 263 ? 0.770 17.541 11.010 1.00 77.12 263 GLY A N 1
ATOM 2006 C CA . GLY A 1 263 ? 1.928 18.396 10.712 1.00 77.12 263 GLY A CA 1
ATOM 2007 C C . GLY A 1 263 ? 2.583 18.152 9.345 1.00 77.12 263 GLY A C 1
ATOM 2008 O O . GLY A 1 263 ? 3.414 18.949 8.905 1.00 77.12 263 GLY A O 1
ATOM 2009 N N . THR A 1 264 ? 2.224 17.079 8.635 1.00 77.56 264 THR A N 1
ATOM 2010 C CA . THR A 1 264 ? 2.736 16.833 7.283 1.00 77.56 264 THR A CA 1
ATOM 2011 C C . THR A 1 264 ? 1.967 17.725 6.301 1.00 77.56 264 THR A C 1
ATOM 2013 O O . THR A 1 264 ? 0.767 17.565 6.092 1.00 77.56 264 THR A O 1
ATOM 2016 N N . GLY A 1 265 ? 2.631 18.713 5.687 1.00 67.94 265 GLY A N 1
ATOM 2017 C CA . GLY A 1 265 ? 1.984 19.814 4.940 1.00 67.94 265 GLY A CA 1
ATOM 2018 C C . GLY A 1 265 ? 1.088 19.431 3.745 1.00 67.94 265 GLY A C 1
ATOM 2019 O O . GLY A 1 265 ? 0.533 20.309 3.092 1.00 67.94 265 GLY A O 1
ATOM 2020 N N . ARG A 1 266 ? 0.933 18.136 3.440 1.00 72.75 266 ARG A N 1
ATOM 2021 C CA . ARG A 1 266 ? 0.032 17.592 2.410 1.00 72.75 266 ARG A CA 1
ATOM 2022 C C . ARG A 1 266 ? -1.255 16.970 2.969 1.00 72.75 266 ARG A C 1
ATOM 2024 O O . ARG A 1 266 ? -2.108 16.606 2.167 1.00 72.75 266 ARG A O 1
ATOM 2031 N N . MET A 1 267 ? -1.400 16.851 4.292 1.00 82.31 267 MET A N 1
ATOM 2032 C CA . MET A 1 267 ? -2.569 16.244 4.949 1.00 82.31 267 MET A CA 1
ATOM 2033 C C . MET A 1 267 ? -3.626 17.265 5.392 1.00 82.31 267 MET A C 1
ATOM 2035 O O . MET A 1 267 ? -4.712 16.871 5.803 1.00 82.31 267 MET A O 1
ATOM 2039 N N . GLY A 1 268 ? -3.355 18.572 5.279 1.00 76.62 268 GLY A N 1
ATOM 2040 C CA . GLY A 1 268 ? -4.251 19.623 5.784 1.00 76.62 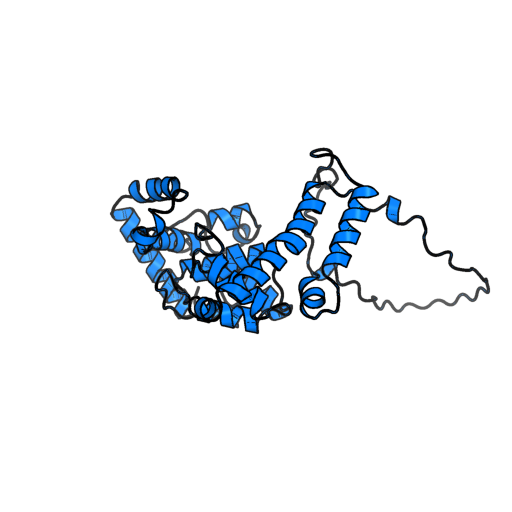268 GLY A CA 1
ATOM 2041 C C . GLY A 1 268 ? -5.679 19.570 5.223 1.00 76.62 268 GLY A C 1
ATOM 2042 O O . GLY A 1 268 ? -6.627 19.753 5.976 1.00 76.62 268 GLY A O 1
ATOM 2043 N N . LEU A 1 269 ? -5.845 19.246 3.933 1.00 79.12 269 LEU A N 1
ATOM 2044 C CA . LEU A 1 269 ? -7.172 19.072 3.316 1.00 79.12 269 LEU A CA 1
ATOM 2045 C C . LEU A 1 269 ? -7.908 17.819 3.812 1.00 79.12 269 LEU A C 1
ATOM 2047 O O . LEU A 1 269 ? -9.130 17.780 3.818 1.00 79.12 269 LEU A O 1
ATOM 2051 N N . MET A 1 270 ? -7.183 16.771 4.201 1.00 84.31 270 MET A N 1
ATOM 2052 C CA . MET A 1 270 ? -7.800 15.558 4.736 1.00 84.31 270 MET A CA 1
ATOM 2053 C C . MET A 1 270 ? -8.309 15.818 6.153 1.00 84.31 270 MET A C 1
ATOM 2055 O O . MET A 1 270 ? -9.416 15.408 6.487 1.00 84.31 270 MET A O 1
ATOM 2059 N N . TYR A 1 271 ? -7.541 16.564 6.951 1.00 88.19 271 TYR A N 1
ATOM 2060 C CA . TYR A 1 271 ? -7.919 16.893 8.321 1.00 88.19 271 TYR A CA 1
ATOM 2061 C C . TYR A 1 271 ? -9.054 17.913 8.429 1.00 88.19 271 TYR A C 1
ATOM 2063 O O . TYR A 1 271 ? -9.804 17.836 9.391 1.00 88.19 271 TYR A O 1
ATOM 2071 N N . SER A 1 272 ? -9.295 18.772 7.431 1.00 86.44 272 SER A N 1
ATOM 2072 C CA . SER A 1 272 ? -10.526 19.581 7.445 1.00 86.44 272 SER A CA 1
ATOM 2073 C C . SER A 1 272 ? -11.786 18.709 7.415 1.00 86.44 272 SER A C 1
ATOM 2075 O O . SER A 1 272 ? -12.756 19.011 8.093 1.00 86.44 272 SER A O 1
ATOM 2077 N N . HIS A 1 273 ? -11.759 17.579 6.699 1.00 88.19 273 HIS A N 1
ATOM 2078 C CA . HIS A 1 273 ? -12.879 16.632 6.704 1.00 88.19 273 HIS A CA 1
ATOM 2079 C C . HIS A 1 273 ? -12.994 15.823 8.001 1.00 88.19 273 HIS A C 1
ATOM 2081 O O . HIS A 1 273 ? -14.067 15.296 8.281 1.00 88.19 273 HIS A O 1
ATOM 2087 N N . VAL A 1 274 ? -11.904 15.688 8.761 1.00 90.12 274 VAL A N 1
ATOM 2088 C CA . VAL A 1 274 ? -11.919 15.117 10.118 1.00 90.12 274 VAL A CA 1
ATOM 2089 C C . VAL A 1 274 ? -12.592 16.112 11.068 1.00 90.12 274 VAL A C 1
ATOM 2091 O O . VAL A 1 274 ? -13.491 15.730 11.811 1.00 90.12 274 VAL A O 1
ATOM 2094 N N . ASP A 1 275 ? -12.222 17.391 10.970 1.00 90.25 275 ASP A N 1
ATOM 2095 C CA . ASP A 1 275 ? -12.730 18.477 11.817 1.00 90.25 275 ASP A CA 1
ATOM 2096 C C . ASP A 1 275 ? -14.238 18.752 11.607 1.00 90.25 275 ASP A C 1
ATOM 2098 O O . ASP A 1 275 ? -14.918 19.206 12.525 1.00 90.25 275 ASP A O 1
ATOM 2102 N N . ASP A 1 276 ? -14.777 18.445 10.421 1.00 92.56 276 ASP A N 1
ATOM 2103 C CA . ASP A 1 276 ? -16.195 18.640 10.073 1.00 92.56 276 ASP A CA 1
ATOM 2104 C C . ASP A 1 276 ? -17.145 17.555 10.637 1.00 92.56 276 ASP A C 1
ATOM 2106 O O . ASP A 1 276 ? -18.370 17.691 10.542 1.00 92.56 276 ASP A O 1
ATOM 2110 N N . LYS A 1 277 ? -16.618 16.458 11.197 1.00 94.38 277 LYS A N 1
ATOM 2111 C CA . LYS A 1 277 ? -17.422 15.325 11.689 1.00 94.38 277 LYS A CA 1
ATOM 2112 C C . LYS A 1 277 ? -17.943 15.567 13.103 1.00 94.38 277 LYS A C 1
ATOM 2114 O O . LYS A 1 277 ? -17.198 15.946 14.000 1.00 94.38 277 LYS A O 1
ATOM 2119 N N . GLY A 1 278 ? -19.231 15.296 13.316 1.00 96.44 278 GLY A N 1
ATOM 2120 C CA . GLY A 1 278 ? -19.866 15.424 14.631 1.00 96.44 278 GLY A CA 1
ATOM 2121 C C . GLY A 1 278 ? -19.640 14.209 15.536 1.00 96.44 278 GLY A C 1
ATOM 2122 O O . GLY A 1 278 ? -19.430 13.097 15.057 1.00 96.44 278 GLY A O 1
ATOM 2123 N N . ASP A 1 279 ? -19.782 14.399 16.850 1.00 96.69 279 ASP A N 1
ATOM 2124 C CA . ASP A 1 279 ? -19.527 13.368 17.872 1.00 96.69 279 ASP A CA 1
ATOM 2125 C C . ASP A 1 279 ? -20.272 12.045 17.625 1.00 96.69 279 ASP A C 1
ATOM 2127 O O . ASP A 1 279 ? -19.717 10.963 17.803 1.00 96.69 279 ASP A O 1
ATOM 2131 N N . ALA A 1 280 ? -21.532 12.115 17.183 1.00 97.44 280 ALA A N 1
ATOM 2132 C CA . ALA A 1 280 ? -22.333 10.926 16.893 1.00 97.44 280 ALA A CA 1
ATOM 2133 C C . ALA A 1 280 ? -21.817 10.150 15.668 1.00 97.44 280 ALA A C 1
ATOM 2135 O O . ALA A 1 280 ? -21.892 8.923 15.638 1.00 97.44 280 ALA A O 1
ATOM 2136 N N . GLU A 1 281 ? -21.289 10.855 14.663 1.00 97.56 281 GLU A N 1
ATOM 2137 C CA . GLU A 1 281 ? -20.672 10.221 13.498 1.00 97.56 281 GLU A CA 1
ATOM 2138 C C . GLU A 1 281 ? -19.359 9.542 13.898 1.00 97.56 281 GLU A C 1
ATOM 2140 O O . GLU A 1 281 ? -19.138 8.389 13.532 1.00 97.56 281 GLU A O 1
ATOM 2145 N N . TRP A 1 282 ? -18.532 10.212 14.706 1.00 98.00 282 TRP A N 1
ATOM 2146 C CA . TRP A 1 282 ? -17.296 9.634 15.234 1.00 98.00 282 TRP A CA 1
ATOM 2147 C C . TRP A 1 282 ? -17.541 8.392 16.079 1.00 98.00 282 TRP A C 1
ATOM 2149 O O . TRP A 1 282 ? -16.880 7.380 15.865 1.0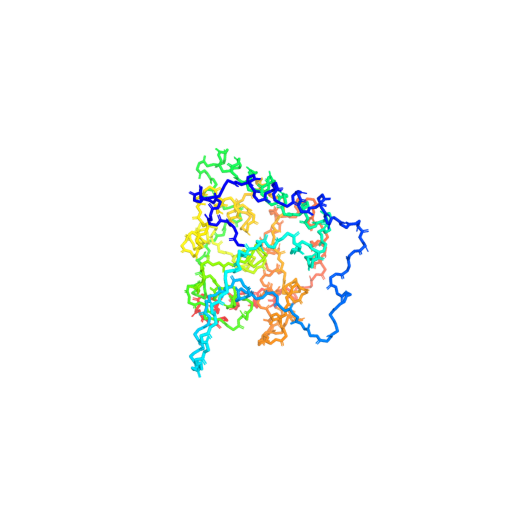0 98.00 282 TRP A O 1
ATOM 2159 N N . ALA A 1 283 ? -18.527 8.425 16.979 1.00 98.12 283 ALA A N 1
ATOM 2160 C CA . ALA A 1 283 ? -18.891 7.260 17.779 1.00 98.12 283 ALA A CA 1
ATOM 2161 C C . ALA A 1 283 ? -19.221 6.044 16.894 1.00 98.12 283 ALA A C 1
ATOM 2163 O O . ALA A 1 283 ? -18.696 4.959 17.128 1.00 98.12 283 ALA A O 1
ATOM 2164 N N . ALA A 1 284 ? -20.008 6.241 15.830 1.00 98.44 284 ALA A N 1
ATOM 2165 C CA . ALA A 1 284 ? -20.353 5.174 14.892 1.00 98.44 284 ALA A CA 1
ATOM 2166 C C . ALA A 1 284 ? -19.153 4.693 14.050 1.00 98.44 284 ALA A C 1
ATOM 2168 O O . ALA A 1 284 ? -19.072 3.512 13.709 1.00 98.44 284 ALA A O 1
ATOM 2169 N N . ILE A 1 285 ? -18.231 5.592 13.683 1.00 98.56 285 ILE A N 1
ATOM 2170 C CA . ILE A 1 285 ? -16.999 5.241 12.960 1.00 98.56 285 ILE A CA 1
ATOM 2171 C C . ILE A 1 285 ? -16.092 4.385 13.842 1.00 98.56 285 ILE A C 1
ATOM 2173 O O . ILE A 1 285 ? -15.660 3.326 13.391 1.00 98.56 285 ILE A O 1
ATOM 2177 N N . HIS A 1 286 ? -15.842 4.811 15.082 1.00 98.50 286 HIS A N 1
ATOM 2178 C CA . HIS A 1 286 ? -15.009 4.074 16.031 1.00 98.50 286 HIS A CA 1
ATOM 2179 C C . HIS A 1 286 ? -15.607 2.702 16.346 1.00 98.50 286 HIS A C 1
ATOM 2181 O O . HIS A 1 286 ? -14.899 1.701 16.287 1.00 98.50 286 HIS A O 1
ATOM 2187 N N . GLU A 1 287 ? -16.919 2.634 16.598 1.00 98.44 287 GLU A N 1
ATOM 2188 C CA . GLU A 1 287 ? -17.626 1.369 16.820 1.00 98.44 287 GLU A CA 1
ATOM 2189 C C . GLU A 1 287 ? -17.444 0.415 15.633 1.00 98.44 287 GLU A C 1
ATOM 2191 O O . GLU A 1 287 ? -17.005 -0.722 15.814 1.00 98.44 287 GLU A O 1
ATOM 2196 N N . ARG A 1 288 ? -17.681 0.894 14.403 1.00 98.38 288 ARG A N 1
ATOM 2197 C CA . ARG A 1 288 ? -17.503 0.070 13.202 1.00 98.38 288 ARG A CA 1
ATOM 2198 C C . ARG A 1 288 ? -16.045 -0.331 12.980 1.00 98.38 288 ARG A C 1
ATOM 2200 O O . ARG A 1 288 ? -15.788 -1.450 12.552 1.00 98.38 288 ARG A O 1
ATOM 2207 N N . ALA A 1 289 ? -15.084 0.555 13.233 1.00 98.62 289 ALA A N 1
ATOM 2208 C CA . ALA A 1 289 ? -13.666 0.242 13.084 1.00 98.62 289 ALA A CA 1
ATOM 2209 C C . ALA A 1 289 ? -13.215 -0.819 14.101 1.00 98.62 289 ALA A C 1
ATOM 2211 O O . ALA A 1 289 ? -12.446 -1.712 13.751 1.00 98.62 289 ALA A O 1
ATOM 2212 N N . SER A 1 290 ? -13.707 -0.762 15.341 1.00 98.44 290 SER A N 1
ATOM 2213 C CA . SER A 1 290 ? -13.483 -1.803 16.349 1.00 98.44 290 SER A CA 1
ATOM 2214 C C . SER A 1 290 ? -14.114 -3.139 15.956 1.00 98.44 290 SER A C 1
ATOM 2216 O O . SER A 1 290 ? -13.449 -4.165 16.065 1.00 98.44 290 SER A O 1
ATOM 2218 N N . GLU A 1 291 ? -15.350 -3.132 15.454 1.00 98.31 291 GLU A N 1
ATOM 2219 C CA . GLU A 1 291 ? -16.041 -4.332 14.962 1.00 98.31 291 GLU A CA 1
ATOM 2220 C C . GLU A 1 291 ? -15.283 -4.982 13.797 1.00 98.31 291 GLU A C 1
ATOM 2222 O O . GLU A 1 291 ? -14.996 -6.173 13.832 1.00 98.31 291 GLU A O 1
ATOM 2227 N N . VAL A 1 292 ? -14.886 -4.189 12.796 1.00 98.44 292 VAL A N 1
ATOM 2228 C CA . VAL A 1 292 ? -14.066 -4.653 11.666 1.00 98.44 292 VAL A CA 1
ATOM 2229 C C . VAL A 1 292 ? -12.769 -5.291 12.152 1.00 98.44 292 VAL A C 1
ATOM 2231 O O . VAL A 1 292 ? -12.345 -6.299 11.595 1.00 98.44 292 VAL A O 1
ATOM 2234 N N . ARG A 1 293 ? -12.128 -4.722 13.179 1.00 98.38 293 ARG A N 1
ATOM 2235 C CA . ARG A 1 293 ? -10.895 -5.303 13.710 1.00 98.38 293 ARG A CA 1
ATOM 2236 C C . ARG A 1 293 ? -11.124 -6.646 14.393 1.00 98.38 293 ARG A C 1
ATOM 2238 O O . ARG A 1 293 ? -10.357 -7.561 14.141 1.00 98.38 293 ARG A O 1
ATOM 2245 N N . ALA A 1 294 ? -12.196 -6.771 15.174 1.00 98.31 294 ALA A N 1
ATOM 2246 C CA . ALA A 1 294 ? -12.570 -8.042 15.786 1.00 98.31 294 ALA A CA 1
ATOM 2247 C C . ALA A 1 294 ? -12.867 -9.119 14.727 1.00 98.31 294 ALA A C 1
ATOM 2249 O O . ALA A 1 294 ? -12.282 -10.193 14.781 1.00 98.31 294 ALA A O 1
ATOM 2250 N N . LEU A 1 295 ? -13.676 -8.797 13.709 1.00 97.81 295 LEU A N 1
ATOM 2251 C CA . LEU A 1 295 ? -13.974 -9.725 12.608 1.00 97.81 295 LEU A CA 1
ATOM 2252 C C . LEU A 1 295 ? -12.705 -10.160 11.865 1.00 97.81 295 LEU A C 1
ATOM 2254 O O . LEU A 1 295 ? -12.548 -11.328 11.530 1.00 97.81 295 LEU A O 1
ATOM 2258 N N . ALA A 1 296 ? -11.778 -9.233 11.618 1.00 97.69 296 ALA A N 1
ATOM 2259 C CA . ALA A 1 296 ? -10.515 -9.557 10.967 1.00 97.69 296 ALA A CA 1
ATOM 2260 C C . ALA A 1 296 ? -9.609 -10.440 11.838 1.00 97.69 296 ALA A C 1
ATOM 2262 O O . ALA A 1 296 ? -8.993 -11.351 11.295 1.00 97.69 296 ALA A O 1
ATOM 2263 N N . ASP A 1 297 ? -9.526 -10.198 13.150 1.00 97.00 297 ASP A N 1
ATOM 2264 C CA . ASP A 1 297 ? -8.770 -11.046 14.084 1.00 97.00 297 ASP A CA 1
ATOM 2265 C C . ASP A 1 297 ? -9.353 -12.472 14.148 1.00 97.00 297 ASP A C 1
ATOM 2267 O O . ASP A 1 297 ? -8.596 -13.445 14.172 1.00 97.00 297 ASP A O 1
ATOM 2271 N N . ASP A 1 298 ? -10.683 -12.595 14.109 1.00 96.94 298 ASP A N 1
ATOM 2272 C CA . ASP A 1 298 ? -11.402 -13.874 14.173 1.00 96.94 298 ASP A CA 1
ATOM 2273 C C . ASP A 1 298 ? -11.465 -14.615 12.817 1.00 96.94 298 ASP A C 1
ATOM 2275 O O . ASP A 1 298 ? -11.844 -15.785 12.767 1.00 96.94 298 ASP A O 1
ATOM 2279 N N . GLY A 1 299 ? -11.044 -13.973 11.718 1.00 95.69 299 GLY A N 1
ATOM 2280 C CA . GLY A 1 299 ? -11.090 -14.548 10.366 1.00 95.69 299 GLY A CA 1
ATOM 2281 C C . GLY A 1 299 ? -12.492 -14.562 9.742 1.00 95.69 299 GLY A C 1
ATOM 2282 O O . GLY A 1 299 ? -12.777 -15.393 8.887 1.00 95.69 299 GLY A O 1
ATOM 2283 N N . GLU A 1 300 ? -13.366 -13.653 10.173 1.00 94.75 300 GLU A N 1
ATOM 2284 C CA . GLU A 1 300 ? -14.776 -13.540 9.768 1.00 94.75 300 GLU A CA 1
ATOM 2285 C C . GLU A 1 300 ? -15.060 -12.271 8.932 1.00 94.75 300 GLU A C 1
ATOM 2287 O O . GLU A 1 300 ? -16.210 -11.848 8.800 1.00 94.75 300 GLU A O 1
ATOM 2292 N N . LEU A 1 301 ? -14.012 -11.615 8.416 1.00 90.50 301 LEU A N 1
ATOM 2293 C CA . LEU A 1 301 ? -14.103 -10.367 7.641 1.00 90.50 301 LEU A CA 1
ATOM 2294 C C . LEU A 1 301 ? -14.455 -10.594 6.172 1.00 90.50 301 LEU A C 1
ATOM 2296 O O . LEU A 1 301 ? -13.916 -11.540 5.573 1.00 90.50 301 LEU A O 1
#

Radius of gyration: 23.37 Å; chains: 1; bounding box: 46×57×68 Å

Secondary structure (DSSP, 8-state):
--HHHHHHTSS-THHHHHHHHHHHHHHEE-TTS--TTTT--S------GGGG--PPP-------------------S-TTTTSPPEEHHHHHHHHIIIIIIIHHHHHHHHHHTTGGGG--TT---BPPPTHHHH---S-HHHHHHHHHHHHHS---HHHIIIIIIHHHHHHTB-HHHHHHHHHHH-TT--HHHHHIIIIIIIS-S-SSS-SS-----HHHHHHH-SGGGG-SSBTT-SSSTTB-HHHHHHHHHHHHTHHHHTTSTTSHHHHHHHHT--HHHHHHHHHHHHHHHHHHHHT--

Sequence (301 aa):
LLSPAINLGLLDPREPVRAVEAAYEARGADPGAYDPAHGRDGGTAETSLGDFGGGPGENDDGSERRGDGSETRDADADSSADLPPVPLNAAEGFVRQVLGWREFVRHVYREAMPGLATANRLDQTRDLPPAYWDGETDMRCLSAAVGHVREHGYAHHIERLMVLSNFALLYGTRPAALNEWFHLGFVDAYHWVTTPNVVGMGSFGTDLLSSKPYAASGSYVNRMSDHCADCPYAVSRTTGEGACPFNALYWDFLAEHEEALRGTGRMGLMYSHVDDKGDAEWAAIHERASEVRALADDGEL

Foldseek 3Di:
DCLLCCLVVVDPLVVVLVVLVVLCVVFEDEVPRDDPCVPPPDDPPDPDPCVVDPDPDDDDDDDDDDDDDDDDPPPDPPPSVPDHGRYPCNSVVSNCVRVNVQVLLLVCLVVCPPVLLQQALLPQDDAAFPCLVVLQDLQQLSSVLSVCLQPPLDDDDCSVAQPLLQVCQLLRHRLNNSLVSNCVRHSSDDCSNRSCCRSCARNVSDPSVHLAHSHDACVVVVVVDPRQVPRQADSVDLFDPRHGLSNLSRLVSCVSCVVVHVPSVVCVVVVVVNVPDDPVRNVRSVVSNVVSSVCRNVSND

pLDDT: mean 86.62, std 21.27, range [28.48, 98.88]